Protein AF-A0A7V8XP94-F1 (afdb_monomer)

Foldseek 3Di:
DDFQKKKAWCDDFRHGDIWTQHPVRDTDDPRGAAWTWIWIDDPQWDIDIDIDHPHDDDDDDDDTHGPDADDFLQAKWWKKWAADPVCVVQDDPQQRIDIWIWGWHDDRFKIKTFTDPFAFDADPVGAAGIWIWTDDDFKIKTFWDDQDLDPPPDGDDTNHWTQDPVLQFIKGWGAMDIWGDDSQKTKDWGQTKIFTFSYRSVVPTDTPTMDGGTMIIMIGGPPDDDD

Radius of gyration: 21.82 Å; Cα contacts (8 Å, |Δi|>4): 554; chains: 1; bounding box: 47×34×61 Å

pLDDT: mean 91.97, std 10.51, range [38.44, 98.69]

Solvent-accessible surface area (backbone atoms only — not comparable to full-atom values): 12330 Å² total; per-residue (Å²): 121,52,53,66,26,41,39,32,26,76,35,52,47,42,48,78,43,69,36,56,18,38,86,77,34,49,69,74,84,81,76,60,38,45,66,25,32,37,37,39,40,39,93,60,37,46,70,41,75,47,79,46,75,34,89,64,96,76,89,83,88,84,86,71,50,61,70,60,83,76,81,83,66,60,44,54,23,40,34,40,38,34,55,35,80,88,32,58,88,47,43,64,75,85,71,39,53,50,69,34,39,28,45,31,44,59,61,90,48,38,34,39,37,40,56,40,87,68,52,54,50,63,48,98,87,66,38,7,42,37,46,44,32,38,50,52,91,64,34,40,36,33,59,32,46,56,69,44,84,51,98,80,78,60,77,42,70,24,24,36,26,35,44,43,90,86,66,73,25,27,44,36,45,27,33,42,32,46,28,36,67,48,94,61,40,32,40,38,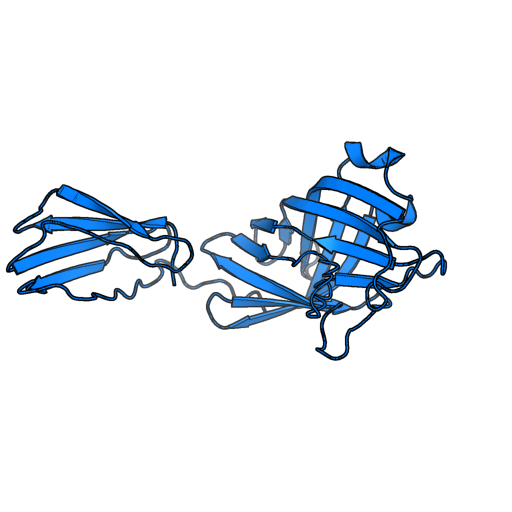37,30,47,28,37,48,34,33,22,66,45,65,72,90,75,65,56,66,73,72,34,59,39,73,48,65,18,44,35,34,38,33,38,64,91,64,79,89,126

Mean predicted aligned error: 6.55 Å

Structure (mmCIF, N/CA/C/O backbone):
data_AF-A0A7V8XP94-F1
#
_entry.id   AF-A0A7V8XP94-F1
#
loop_
_atom_site.group_PDB
_atom_site.id
_atom_site.type_symbol
_atom_site.label_atom_id
_atom_site.label_alt_id
_atom_site.label_comp_id
_atom_site.label_asym_id
_atom_site.label_entity_id
_atom_site.label_seq_id
_atom_site.pdbx_PDB_ins_code
_atom_site.Cartn_x
_atom_site.Cartn_y
_atom_site.Cartn_z
_atom_site.occupancy
_atom_site.B_iso_or_equiv
_atom_site.auth_seq_id
_atom_site.auth_comp_id
_atom_site.auth_asym_id
_atom_site.auth_atom_id
_atom_site.pdbx_PDB_model_num
ATOM 1 N N . MET A 1 1 ? -7.154 -5.684 13.266 1.00 77.06 1 MET A N 1
ATOM 2 C CA . MET A 1 1 ? -6.428 -4.555 13.888 1.00 77.06 1 MET A CA 1
ATOM 3 C C . MET A 1 1 ? -6.753 -3.279 13.124 1.00 77.06 1 MET A C 1
ATOM 5 O O . MET A 1 1 ? -6.750 -3.315 11.897 1.00 77.06 1 MET A O 1
ATOM 9 N N . LEU A 1 2 ? -7.125 -2.209 13.828 1.00 83.19 2 LEU A N 1
ATOM 10 C CA . LEU A 1 2 ? -7.543 -0.929 13.245 1.00 83.19 2 LEU A CA 1
ATOM 11 C C . LEU A 1 2 ? -6.746 0.195 13.897 1.00 83.19 2 LEU A C 1
ATOM 13 O O . LEU A 1 2 ? -6.841 0.373 15.109 1.00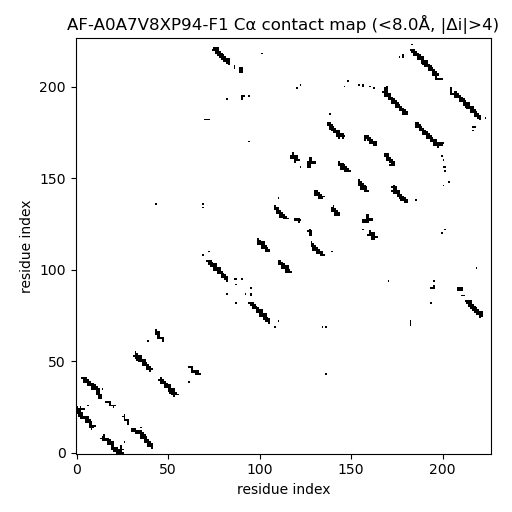 83.19 2 LEU A O 1
ATOM 17 N N . ALA A 1 3 ? -5.967 0.923 13.105 1.00 88.19 3 ALA A N 1
ATOM 18 C CA . ALA A 1 3 ? -5.205 2.071 13.572 1.00 88.19 3 ALA A CA 1
ATOM 19 C C . ALA A 1 3 ? -6.078 3.328 13.646 1.00 88.19 3 ALA A C 1
ATOM 21 O O . ALA A 1 3 ? -7.072 3.454 12.926 1.00 88.19 3 ALA A O 1
ATOM 22 N N . ASP A 1 4 ? -5.678 4.265 14.504 1.00 90.25 4 ASP A N 1
ATOM 23 C CA . ASP A 1 4 ? -6.284 5.589 14.626 1.00 90.25 4 ASP A CA 1
ATOM 24 C C . ASP A 1 4 ? -7.807 5.574 14.912 1.00 90.25 4 ASP A C 1
ATOM 26 O O . ASP A 1 4 ? -8.548 6.490 14.558 1.00 90.25 4 ASP A O 1
ATOM 30 N N . ALA A 1 5 ? -8.298 4.518 15.561 1.00 95.12 5 ALA A N 1
ATOM 31 C CA . ALA A 1 5 ? -9.628 4.484 16.155 1.00 95.12 5 ALA A CA 1
ATOM 32 C C . ALA A 1 5 ? -9.599 5.241 17.486 1.00 95.12 5 ALA A C 1
ATOM 34 O O . ALA A 1 5 ? -8.672 5.071 18.281 1.00 95.12 5 ALA A O 1
ATOM 35 N N . LEU A 1 6 ? -10.605 6.078 17.729 1.00 97.88 6 LEU A N 1
ATOM 36 C CA . LEU A 1 6 ? -10.777 6.792 18.987 1.00 97.88 6 LEU A CA 1
ATOM 37 C C . LEU A 1 6 ? -11.472 5.870 19.988 1.00 97.88 6 LEU A C 1
ATOM 39 O O . LEU A 1 6 ? -12.582 5.409 19.737 1.00 97.88 6 LEU A O 1
ATOM 43 N N . VAL A 1 7 ? -10.823 5.630 21.121 1.00 98.19 7 VAL A N 1
ATOM 44 C CA . VAL A 1 7 ? -11.366 4.894 22.263 1.00 98.19 7 VAL A CA 1
ATOM 45 C C . VAL A 1 7 ? -11.602 5.895 23.383 1.00 98.19 7 VAL A C 1
ATOM 47 O O . VAL A 1 7 ? -10.654 6.521 23.847 1.00 98.19 7 VAL A O 1
ATOM 50 N N . GLU A 1 8 ? -12.848 6.056 23.808 1.00 98.31 8 GLU A N 1
ATOM 51 C CA . GLU A 1 8 ? -13.277 7.072 24.769 1.00 98.31 8 GLU A CA 1
ATOM 52 C C . GLU A 1 8 ? -14.080 6.439 25.905 1.00 98.31 8 GLU A C 1
ATOM 54 O O . GLU A 1 8 ? -14.956 5.607 25.671 1.00 98.31 8 GLU A O 1
ATOM 59 N N . VAL A 1 9 ? -13.825 6.867 27.137 1.00 98.19 9 VAL A N 1
ATOM 60 C CA . VAL A 1 9 ? -14.657 6.529 28.291 1.00 98.19 9 VAL A CA 1
ATOM 61 C C . VAL A 1 9 ? -15.803 7.530 28.387 1.00 98.19 9 VAL A C 1
ATOM 63 O O . VAL A 1 9 ? -15.597 8.696 28.724 1.00 98.19 9 VAL A O 1
ATOM 66 N N . THR A 1 10 ? -17.026 7.092 28.104 1.00 98.31 10 THR A N 1
ATOM 67 C CA . THR A 1 10 ? -18.204 7.971 28.051 1.00 98.31 10 THR A CA 1
ATOM 68 C C . THR A 1 10 ? -18.966 8.051 29.371 1.00 98.31 10 THR A C 1
ATOM 70 O O . THR A 1 10 ? -19.730 8.993 29.567 1.00 98.31 10 THR A O 1
ATOM 73 N N . ALA A 1 11 ? -18.779 7.089 30.280 1.00 97.62 11 ALA A N 1
ATOM 74 C CA . ALA A 1 11 ? -19.395 7.089 31.610 1.00 97.62 11 ALA A CA 1
ATOM 75 C C . ALA A 1 11 ? -18.579 6.267 32.626 1.00 97.62 11 ALA A C 1
ATOM 77 O O . ALA A 1 11 ? -17.837 5.363 32.240 1.00 97.62 11 ALA A O 1
ATOM 78 N N . GLY A 1 12 ? -18.763 6.537 33.922 1.00 95.94 12 GLY A N 1
ATOM 79 C CA . GLY A 1 12 ? -18.072 5.849 35.023 1.00 95.94 12 GLY A CA 1
ATOM 80 C C . GLY A 1 12 ? -16.773 6.536 35.459 1.00 95.94 12 GLY A C 1
ATOM 81 O O . GLY A 1 12 ? -16.541 7.707 35.146 1.00 95.94 12 GLY A O 1
ATOM 82 N N . SER A 1 13 ? -15.924 5.820 36.202 1.00 94.81 13 SER A N 1
ATOM 83 C CA . SER A 1 13 ? -14.618 6.351 36.610 1.00 94.81 13 SER A CA 1
ATOM 84 C C . SER A 1 13 ? -13.703 6.497 35.396 1.00 94.81 13 SER A C 1
ATOM 86 O O . SER A 1 13 ? -13.539 5.555 34.622 1.00 94.81 13 SER A O 1
ATOM 88 N N . GLY A 1 14 ? -13.108 7.677 35.2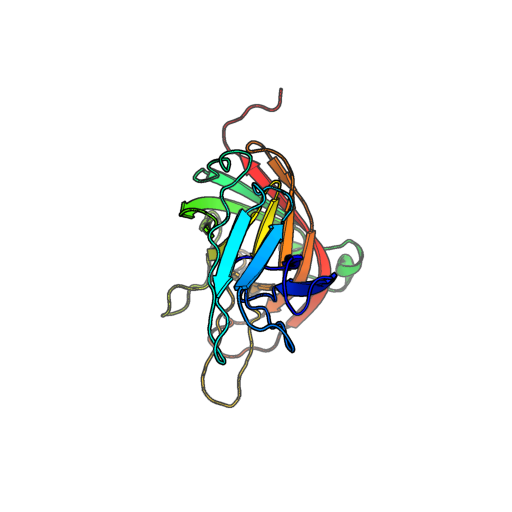30 1.00 94.81 14 GLY A N 1
ATOM 89 C CA . GLY A 1 14 ? -12.314 8.007 34.048 1.00 94.81 14 GLY A CA 1
ATOM 90 C C . GLY A 1 14 ? -13.126 8.554 32.869 1.00 94.81 14 GLY A C 1
ATOM 91 O O . GLY A 1 14 ? -12.585 8.644 31.772 1.00 94.81 14 GLY A O 1
ATOM 92 N N . ALA A 1 15 ? -14.397 8.936 33.061 1.00 97.50 15 ALA A N 1
ATOM 93 C CA . ALA A 1 15 ? -15.185 9.604 32.022 1.00 97.50 15 ALA A CA 1
ATOM 94 C C . ALA A 1 15 ? -14.458 10.833 31.439 1.00 97.50 15 ALA A C 1
ATOM 96 O O . ALA A 1 15 ? -13.909 11.655 32.174 1.00 97.50 15 ALA A O 1
ATOM 97 N N . GLY A 1 16 ? -14.456 10.943 30.110 1.00 96.25 16 GLY A N 1
ATOM 98 C CA . GLY A 1 16 ? -13.724 11.965 29.356 1.00 96.25 16 GLY A CA 1
ATOM 99 C C . GLY A 1 16 ? -12.283 11.585 28.999 1.00 96.25 16 GLY A C 1
ATOM 100 O O . GLY A 1 16 ? -11.652 12.286 28.207 1.00 96.25 16 GLY A O 1
ATOM 101 N N . LEU A 1 17 ? -11.750 10.476 29.525 1.00 97.88 17 LEU A N 1
ATOM 102 C CA . LEU A 1 17 ? -10.474 9.938 29.061 1.00 97.88 17 LEU A CA 1
ATOM 103 C C . LEU A 1 17 ? -10.621 9.330 27.669 1.00 97.88 17 LEU A C 1
ATOM 105 O O . LEU A 1 17 ? -11.613 8.669 27.359 1.00 97.88 17 LEU A O 1
ATOM 109 N N . PHE A 1 18 ? -9.587 9.500 26.8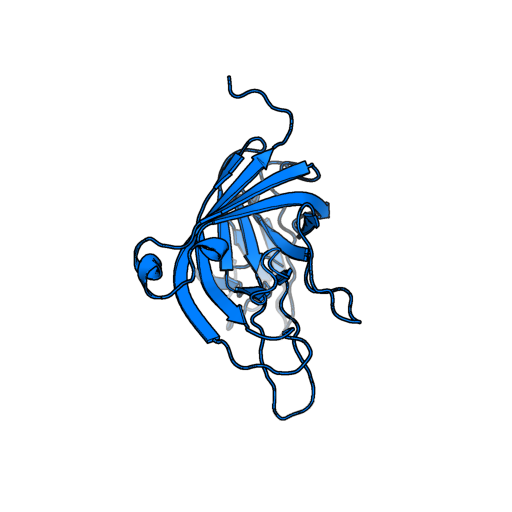50 1.00 98.00 18 PHE A N 1
ATOM 110 C CA . PHE A 1 18 ? -9.542 8.922 25.519 1.00 98.00 18 PHE A CA 1
ATOM 111 C C . PHE A 1 18 ? -8.121 8.541 25.102 1.00 98.00 18 PHE A C 1
ATOM 113 O O . PHE A 1 18 ? -7.128 9.042 25.630 1.00 98.00 18 PHE A O 1
ATOM 120 N N . ALA A 1 19 ? -8.039 7.649 24.123 1.00 97.62 19 ALA A N 1
ATOM 121 C CA . ALA A 1 19 ? -6.812 7.244 23.460 1.00 97.62 19 ALA A CA 1
ATOM 122 C C . ALA A 1 19 ? -7.096 6.952 21.983 1.00 97.62 19 ALA A C 1
ATOM 124 O O . ALA A 1 19 ? -8.229 6.666 21.599 1.00 97.62 19 ALA A O 1
ATOM 125 N N . ARG A 1 20 ? -6.053 6.997 21.152 1.00 97.31 20 ARG A N 1
ATOM 126 C CA . ARG A 1 20 ? -6.107 6.508 19.770 1.00 97.31 20 ARG A CA 1
ATOM 127 C C . ARG A 1 20 ? -5.389 5.174 19.666 1.00 97.31 20 ARG A C 1
ATOM 129 O O . ARG A 1 20 ? -4.368 4.971 20.327 1.00 97.31 20 ARG A O 1
ATOM 136 N N . THR A 1 21 ? -5.911 4.270 18.846 1.00 95.81 21 THR A N 1
ATOM 137 C CA . THR A 1 21 ? -5.225 3.009 18.572 1.00 95.81 21 THR A CA 1
ATOM 138 C C . THR A 1 21 ? -3.972 3.245 17.720 1.00 95.81 21 THR A C 1
ATOM 140 O O . THR A 1 21 ? -3.971 4.056 16.795 1.00 95.81 21 THR A O 1
ATOM 143 N N . GLY A 1 22 ? -2.884 2.534 18.024 1.00 85.06 22 GLY A N 1
ATOM 144 C CA . GLY A 1 22 ? -1.666 2.536 17.206 1.00 85.06 22 GLY A CA 1
ATOM 145 C C . GLY A 1 22 ? -1.789 1.664 15.950 1.00 85.06 22 GLY A C 1
ATOM 146 O O . GLY A 1 22 ? -2.834 1.071 15.698 1.00 85.06 22 GLY A O 1
ATOM 147 N N . LEU A 1 23 ? -0.696 1.515 15.192 1.00 76.75 23 LEU A N 1
ATOM 148 C CA . LEU A 1 23 ? -0.652 0.696 13.964 1.00 76.75 23 LEU A CA 1
ATOM 149 C C . LEU A 1 23 ? -1.058 -0.773 14.190 1.00 76.75 23 LEU A C 1
ATOM 151 O O . LEU A 1 23 ? -1.657 -1.401 13.323 1.00 76.75 23 LEU A O 1
ATOM 155 N N . GLU A 1 24 ? -0.797 -1.306 15.384 1.00 83.19 24 GLU A N 1
ATOM 156 C CA . GLU A 1 24 ? -1.206 -2.657 15.795 1.00 83.19 24 GLU A CA 1
ATOM 157 C C . GLU A 1 24 ? -2.643 -2.717 16.349 1.00 83.19 24 GLU A C 1
ATOM 159 O O . GLU A 1 24 ? -3.063 -3.722 16.911 1.00 83.19 24 GLU A O 1
ATOM 164 N N . GLY A 1 25 ? -3.418 -1.634 16.269 1.00 88.62 25 GLY A N 1
ATOM 165 C CA . GLY A 1 25 ? -4.767 -1.560 16.835 1.00 88.62 25 GLY A CA 1
ATOM 166 C C . GLY A 1 25 ? -4.830 -1.518 18.364 1.00 88.62 25 GLY A C 1
ATOM 167 O O . GLY A 1 25 ? -5.914 -1.608 18.929 1.00 88.62 25 GLY A O 1
ATOM 168 N N . ARG A 1 26 ? -3.688 -1.371 19.044 1.00 94.62 26 ARG A N 1
ATOM 169 C CA . ARG A 1 26 ? -3.605 -1.323 20.510 1.00 94.62 26 ARG A CA 1
ATOM 170 C C . ARG A 1 26 ? -3.833 0.087 21.039 1.00 94.62 26 ARG A C 1
ATOM 172 O O . ARG A 1 26 ? -3.352 1.049 20.446 1.00 94.62 26 ARG A O 1
ATOM 179 N N . TYR A 1 27 ? -4.476 0.192 22.196 1.00 96.19 27 TYR A N 1
ATOM 180 C CA . TYR A 1 27 ? -4.663 1.433 22.946 1.00 96.19 27 TYR A CA 1
ATOM 181 C C . TYR A 1 27 ? -4.375 1.188 24.434 1.00 96.19 27 TYR A C 1
ATOM 183 O O . TYR A 1 27 ? -4.284 0.042 24.877 1.00 96.19 27 TYR A O 1
ATOM 191 N N . ARG A 1 28 ? -4.199 2.262 25.210 1.00 96.62 28 ARG A N 1
ATOM 192 C CA . ARG A 1 28 ? -4.088 2.196 26.673 1.00 96.62 28 ARG A CA 1
ATOM 193 C C . ARG A 1 28 ? -4.836 3.366 27.292 1.00 96.62 28 ARG A C 1
ATOM 195 O O . ARG A 1 28 ? -4.639 4.502 26.875 1.00 96.62 28 ARG A O 1
ATOM 202 N N . LEU A 1 29 ? -5.664 3.071 28.286 1.00 95.88 29 LEU A N 1
ATOM 203 C CA . LEU A 1 29 ? -6.345 4.048 29.127 1.00 95.88 29 LEU A CA 1
ATOM 204 C C . LEU A 1 29 ? -5.957 3.757 30.576 1.00 95.88 29 LEU A C 1
ATOM 206 O O . LEU A 1 29 ? -6.032 2.611 31.015 1.00 95.88 29 LEU A O 1
ATOM 210 N N . TYR A 1 30 ? -5.514 4.782 31.297 1.00 95.62 30 TYR A N 1
ATOM 211 C CA . TYR A 1 30 ? -5.105 4.687 32.700 1.00 95.62 30 TYR A CA 1
ATOM 212 C C . TYR A 1 30 ? -6.097 5.444 33.579 1.00 95.62 30 TYR A C 1
ATOM 214 O O . TYR A 1 30 ? -6.667 6.434 33.134 1.00 95.62 30 TYR A O 1
ATOM 222 N N . GLY A 1 31 ? -6.284 5.010 34.827 1.00 94.31 31 GLY A N 1
ATOM 223 C CA . GLY A 1 31 ? -7.212 5.671 35.756 1.00 94.31 31 GLY A CA 1
ATOM 224 C C . GLY A 1 31 ? -8.692 5.354 35.512 1.00 94.31 31 GLY A C 1
ATOM 225 O O . GLY A 1 31 ? -9.556 6.092 35.976 1.00 94.31 31 GLY A O 1
ATOM 226 N N . VAL A 1 32 ? -8.987 4.266 34.796 1.00 96.19 32 VAL A N 1
ATOM 227 C CA . VAL A 1 32 ? -10.345 3.739 34.595 1.00 96.19 32 VAL A CA 1
ATOM 228 C C . VAL A 1 32 ? -10.593 2.629 35.616 1.00 96.19 32 VAL A C 1
ATOM 230 O O . VAL A 1 32 ? -9.728 1.777 35.806 1.00 96.19 32 VAL A O 1
ATOM 233 N N . ALA A 1 33 ? -11.745 2.646 36.287 1.00 96.25 33 ALA A N 1
ATOM 234 C CA . ALA A 1 33 ? -12.091 1.683 37.336 1.00 96.25 33 ALA A CA 1
ATOM 235 C C . ALA A 1 33 ? -13.614 1.516 37.483 1.00 96.25 33 ALA A C 1
ATOM 237 O O . ALA A 1 33 ? -14.382 2.419 37.148 1.00 96.25 33 ALA A O 1
ATOM 238 N N . GLY A 1 34 ? -14.043 0.388 38.050 1.00 96.75 34 GLY A N 1
ATOM 239 C CA . GLY A 1 34 ? -15.453 0.082 38.293 1.00 96.75 34 GLY A CA 1
ATOM 240 C C . GLY A 1 34 ? -16.254 -0.104 37.005 1.00 96.75 34 GLY A C 1
ATOM 241 O O . GLY A 1 34 ? -15.694 -0.416 35.953 1.00 96.75 34 GLY A O 1
ATOM 242 N N . ASP A 1 35 ? -17.569 0.078 37.095 1.00 97.69 35 ASP A N 1
ATOM 243 C CA . ASP A 1 35 ? -18.459 -0.011 35.939 1.00 97.69 35 ASP A CA 1
ATOM 244 C C . ASP A 1 35 ? -18.318 1.238 35.066 1.00 97.69 35 ASP A C 1
ATOM 246 O O . ASP A 1 35 ? -18.600 2.364 35.484 1.00 97.69 35 ASP A O 1
ATOM 250 N N . THR A 1 36 ? -17.871 1.034 33.832 1.00 97.50 36 THR A N 1
ATOM 251 C CA . THR A 1 36 ? -17.604 2.100 32.872 1.00 97.50 36 THR A CA 1
ATOM 252 C C . THR A 1 36 ? -18.231 1.790 31.517 1.00 97.50 36 THR A C 1
ATOM 254 O O . THR A 1 36 ? -18.431 0.629 31.159 1.00 97.50 36 THR A O 1
ATOM 257 N N . GLN A 1 37 ? -18.548 2.829 30.745 1.00 98.06 37 GLN A N 1
ATOM 258 C CA . GLN A 1 37 ? -18.892 2.680 29.334 1.00 98.06 37 GLN A CA 1
ATOM 259 C C . GLN A 1 37 ? -17.752 3.199 28.479 1.00 98.06 37 GLN A C 1
ATOM 261 O O . GLN A 1 37 ? -17.312 4.338 28.641 1.00 98.06 37 GLN A O 1
ATOM 266 N N . VAL A 1 38 ? -17.323 2.367 27.539 1.00 98.12 38 VAL A N 1
ATOM 267 C CA . VAL A 1 38 ? -16.307 2.711 26.555 1.00 98.12 38 VAL A CA 1
ATOM 268 C C . VAL A 1 38 ? -16.960 2.756 25.184 1.00 98.12 38 VAL A C 1
ATOM 270 O O . VAL A 1 38 ? -17.639 1.812 24.773 1.00 98.12 38 VAL A O 1
ATOM 273 N N . ARG A 1 39 ? -16.748 3.856 24.470 1.00 98.31 39 ARG A N 1
ATOM 274 C CA . ARG A 1 39 ? -17.158 4.051 23.085 1.00 98.31 39 ARG A CA 1
ATOM 275 C C . ARG A 1 39 ? -15.931 4.033 22.188 1.00 98.31 39 ARG A C 1
ATOM 277 O O . ARG A 1 39 ? -14.980 4.772 22.419 1.00 98.31 39 ARG A O 1
ATOM 284 N N . VAL A 1 40 ? -15.988 3.232 21.133 1.00 98.19 40 VAL A N 1
ATOM 285 C CA . VAL A 1 40 ? -14.978 3.205 20.078 1.00 98.19 40 VAL A CA 1
ATOM 286 C C . VAL A 1 40 ? -15.579 3.742 18.789 1.00 98.19 40 VAL A C 1
ATOM 288 O O . VAL A 1 40 ? -16.638 3.283 18.350 1.00 98.19 40 VAL A O 1
ATOM 291 N N . THR A 1 41 ? -14.904 4.711 18.179 1.00 97.38 41 THR A N 1
ATOM 292 C CA . THR A 1 41 ? -15.282 5.290 16.889 1.00 97.38 41 THR A CA 1
ATOM 293 C C . THR A 1 41 ? -14.112 5.279 15.917 1.00 97.38 41 THR A C 1
ATOM 295 O O . THR A 1 41 ? -12.962 5.543 16.264 1.00 97.38 41 THR A O 1
ATOM 298 N N . LYS A 1 42 ? -14.418 4.980 14.657 1.00 93.19 42 LYS A N 1
ATOM 299 C CA . LYS A 1 42 ? -13.517 5.152 13.522 1.00 93.19 42 LYS A CA 1
ATOM 300 C C . LYS A 1 42 ? -14.376 5.474 12.310 1.00 93.19 42 LYS A C 1
ATOM 302 O O . LYS A 1 42 ? -15.436 4.876 12.135 1.00 93.19 42 LYS A O 1
ATOM 307 N N . GLU A 1 43 ? -13.938 6.430 11.505 1.00 89.06 43 GLU A N 1
ATOM 308 C CA . GLU A 1 43 ? -14.589 6.725 10.232 1.00 89.06 43 GLU A CA 1
ATOM 309 C 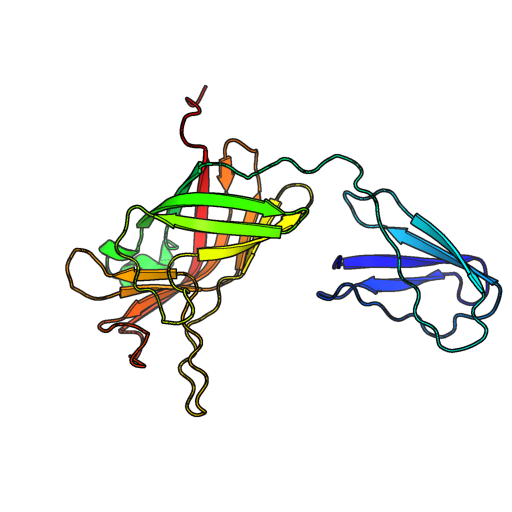C . GLU A 1 43 ? -14.702 5.447 9.383 1.00 89.06 43 GLU A C 1
ATOM 311 O O . GLU A 1 43 ? -13.788 4.622 9.374 1.00 89.06 43 GLU A O 1
ATOM 316 N N . GLY A 1 44 ? -15.864 5.235 8.764 1.00 87.19 44 GLY A N 1
ATOM 317 C CA . GLY A 1 44 ? -16.158 4.021 7.991 1.00 87.19 44 GLY A CA 1
ATOM 318 C C . GLY A 1 44 ? -16.677 2.845 8.808 1.00 87.19 44 GLY A C 1
ATOM 319 O O . GLY A 1 44 ? -17.119 1.850 8.229 1.00 87.19 44 GLY A O 1
ATOM 320 N N . PHE A 1 45 ? -16.703 2.967 10.135 1.00 91.94 45 PHE A N 1
ATOM 321 C CA . PHE A 1 45 ? -17.214 1.949 11.046 1.00 91.94 45 PHE A CA 1
ATOM 322 C C . PHE A 1 45 ? -18.396 2.462 11.867 1.00 91.94 45 PHE A C 1
ATOM 324 O O . PHE A 1 45 ? -18.487 3.638 12.219 1.00 91.94 45 PHE A O 1
ATOM 331 N N . GLN A 1 46 ? -19.316 1.557 12.190 1.00 94.69 46 GLN A N 1
ATOM 332 C CA . GLN A 1 46 ? -20.378 1.829 13.145 1.00 94.69 46 GLN A CA 1
ATOM 333 C C . GLN A 1 46 ? -19.758 2.006 14.538 1.00 94.69 46 GLN A C 1
ATOM 335 O O . GLN A 1 46 ? -18.986 1.138 14.960 1.00 94.69 46 GLN A O 1
ATOM 340 N N . PRO A 1 47 ? -20.080 3.088 15.271 1.00 96.62 47 PRO A N 1
ATOM 341 C CA . PRO A 1 47 ? -19.649 3.247 16.652 1.00 96.62 47 PRO A CA 1
ATOM 342 C C . PRO A 1 47 ? -20.037 2.039 17.504 1.00 96.62 47 PRO A C 1
ATOM 344 O O . PRO A 1 47 ? -21.177 1.576 17.453 1.00 96.62 47 PRO A O 1
ATOM 347 N N . ARG A 1 48 ? -19.109 1.562 18.333 1.00 97.75 48 ARG A N 1
ATOM 348 C CA . ARG A 1 48 ? -19.376 0.494 19.301 1.00 97.75 48 ARG A CA 1
ATOM 349 C C . ARG A 1 48 ? -19.313 1.064 20.705 1.00 97.75 48 ARG A C 1
ATOM 351 O O . ARG A 1 48 ? -18.325 1.690 21.063 1.00 97.75 48 ARG A O 1
ATOM 358 N N . VAL A 1 49 ? -20.356 0.830 21.495 1.00 97.81 49 VAL A N 1
ATOM 359 C CA . VAL A 1 49 ? -20.371 1.128 22.931 1.00 97.81 49 VAL A CA 1
ATOM 360 C C . VAL A 1 49 ? -20.409 -0.192 23.685 1.00 97.81 49 VAL A C 1
ATOM 362 O O . VAL A 1 49 ? -21.182 -1.082 23.328 1.00 97.81 49 VAL A O 1
ATOM 365 N N . GLN A 1 50 ? -19.574 -0.322 24.710 1.00 97.38 50 GLN A N 1
ATOM 366 C CA . GLN A 1 50 ? -19.527 -1.500 25.562 1.00 97.38 50 GLN A CA 1
ATOM 367 C C . GLN A 1 50 ? -19.417 -1.090 27.027 1.00 97.38 50 GLN A C 1
ATOM 369 O O . GLN A 1 50 ? -18.592 -0.249 27.385 1.00 97.38 50 GLN A O 1
ATOM 374 N N . SER A 1 51 ? -20.246 -1.705 27.866 1.00 97.06 51 SER A N 1
ATOM 375 C CA . SER A 1 51 ? -20.100 -1.627 29.317 1.00 97.06 51 SER A CA 1
ATOM 376 C C . SER A 1 51 ? -19.023 -2.610 29.766 1.00 97.06 51 SER A C 1
ATOM 378 O O . SER A 1 51 ? -19.051 -3.777 29.374 1.00 97.06 51 SER A O 1
ATOM 380 N N . VAL A 1 52 ? -18.081 -2.135 30.571 1.00 95.94 52 VAL A N 1
ATOM 381 C CA . VAL A 1 52 ? -16.939 -2.904 31.069 1.00 95.94 52 VAL A CA 1
ATOM 382 C C . VAL A 1 52 ? -16.833 -2.670 32.571 1.00 95.94 52 VAL A C 1
ATOM 384 O O . VAL A 1 52 ? -16.872 -1.527 33.016 1.00 95.94 52 VAL A O 1
ATOM 387 N N . THR A 1 53 ? -16.670 -3.733 33.351 1.00 97.00 53 THR A N 1
ATOM 388 C CA . THR A 1 53 ? -16.332 -3.625 34.775 1.00 97.00 53 THR A CA 1
ATOM 389 C C . THR A 1 53 ? -14.822 -3.769 34.916 1.00 97.00 53 THR A C 1
ATOM 391 O O . THR A 1 53 ? -14.264 -4.809 34.575 1.00 97.00 53 THR A O 1
ATOM 394 N N . VAL A 1 54 ? -14.143 -2.718 35.375 1.00 96.31 54 VAL A N 1
ATOM 395 C CA . VAL A 1 54 ? -12.684 -2.682 35.550 1.00 96.31 54 VAL A CA 1
ATOM 396 C C . VAL A 1 54 ? -12.349 -2.849 37.029 1.00 96.31 54 VAL A C 1
ATOM 398 O O . VAL A 1 54 ? -12.402 -1.891 37.799 1.00 96.31 54 VAL A O 1
ATOM 401 N N . SER A 1 55 ? -12.019 -4.073 37.437 1.00 95.19 55 SER A N 1
ATOM 402 C CA . SER A 1 55 ? -11.588 -4.382 38.810 1.00 95.19 55 SER A CA 1
ATOM 403 C C . SER A 1 55 ? -10.068 -4.446 38.975 1.00 95.19 55 SER A C 1
ATOM 405 O O . SER A 1 55 ? -9.578 -4.323 40.092 1.00 95.19 55 SER A O 1
ATOM 407 N N . ASP A 1 56 ? -9.337 -4.651 37.878 1.00 94.81 56 ASP A N 1
ATOM 408 C CA . ASP A 1 56 ? -7.874 -4.683 37.808 1.00 94.81 56 ASP A CA 1
ATOM 409 C C . ASP A 1 56 ? -7.425 -4.389 36.359 1.00 94.81 56 ASP A C 1
ATOM 411 O O . ASP A 1 56 ? -8.246 -4.121 35.474 1.00 94.81 56 ASP A O 1
ATOM 415 N N . HIS A 1 57 ? -6.122 -4.442 36.101 1.00 93.06 57 HIS A N 1
ATOM 416 C CA . HIS A 1 57 ? -5.527 -4.348 34.777 1.00 93.06 57 HIS A CA 1
ATOM 417 C C . HIS A 1 57 ? -6.095 -5.440 33.861 1.00 93.06 57 HIS A C 1
ATOM 419 O O . HIS A 1 57 ? -5.875 -6.629 34.082 1.00 93.06 57 HIS A O 1
ATOM 425 N N . GLN A 1 58 ? -6.781 -5.038 32.792 1.00 94.06 58 GLN A N 1
ATOM 426 C CA . GLN A 1 58 ? -7.381 -5.976 31.846 1.00 94.06 58 GLN A CA 1
ATOM 427 C C . GLN A 1 58 ? -7.265 -5.500 30.401 1.00 94.06 58 GLN A C 1
ATOM 429 O O . GLN A 1 58 ? -7.142 -4.306 30.121 1.00 94.06 58 GLN A O 1
ATOM 434 N N . ALA A 1 59 ? -7.307 -6.461 29.481 1.00 94.69 59 ALA A N 1
ATOM 435 C CA . ALA A 1 59 ? -7.439 -6.201 28.058 1.00 94.69 59 ALA A CA 1
ATOM 436 C C . ALA A 1 59 ? -8.923 -6.201 27.685 1.00 94.69 59 ALA A C 1
ATOM 438 O O . ALA A 1 59 ? -9.669 -7.080 28.113 1.00 94.69 59 ALA A O 1
ATOM 439 N N . GLN A 1 60 ? -9.331 -5.223 26.881 1.00 95.00 60 GLN A N 1
ATOM 440 C CA . GLN A 1 60 ? -10.661 -5.190 26.295 1.00 95.00 60 GLN A CA 1
ATOM 441 C C . GLN A 1 60 ? -10.536 -5.049 24.782 1.00 95.00 60 GLN A C 1
ATOM 443 O O . GLN A 1 60 ? -10.001 -4.060 24.281 1.00 95.00 60 GLN A O 1
ATOM 448 N N . ASP A 1 61 ? -11.064 -6.039 24.074 1.00 94.38 61 ASP A N 1
ATOM 449 C CA . ASP A 1 61 ? -11.136 -6.036 22.620 1.00 94.38 61 ASP A CA 1
ATOM 450 C C . ASP A 1 61 ? -12.484 -5.487 22.149 1.00 94.38 61 ASP A C 1
ATOM 452 O O . ASP A 1 61 ? -13.506 -5.627 22.830 1.00 94.38 61 ASP A O 1
ATOM 456 N N . PHE A 1 62 ? -12.467 -4.855 20.975 1.00 94.00 62 PHE A N 1
ATOM 457 C CA . PHE A 1 62 ? -13.641 -4.287 20.323 1.00 94.00 62 PHE A CA 1
ATOM 458 C C . PHE A 1 62 ? -13.644 -4.664 18.848 1.00 94.00 62 PHE A C 1
ATOM 460 O O . PHE A 1 62 ? -12.716 -4.324 18.111 1.00 94.00 62 PHE A O 1
ATOM 467 N N . ASP A 1 63 ? -14.741 -5.273 18.410 1.00 92.50 63 ASP A N 1
ATOM 468 C CA . ASP A 1 63 ? -15.000 -5.519 16.998 1.00 92.50 63 ASP A CA 1
ATOM 469 C C . ASP A 1 63 ? -15.916 -4.433 16.440 1.00 92.50 63 ASP A C 1
ATOM 471 O O . ASP A 1 63 ? -17.059 -4.249 16.871 1.00 92.50 63 ASP A O 1
ATOM 475 N N . LEU A 1 64 ? -15.394 -3.693 15.466 1.00 91.62 64 LEU A N 1
ATOM 476 C CA . LEU A 1 64 ? -16.135 -2.667 14.751 1.00 91.62 64 LEU A CA 1
ATOM 477 C C . LEU A 1 64 ? -16.698 -3.236 13.448 1.00 91.62 64 LEU A C 1
ATOM 479 O O . LEU A 1 64 ? -15.970 -3.804 12.632 1.00 91.62 64 LEU A O 1
ATOM 483 N N . SER A 1 65 ? -17.994 -3.028 13.229 1.00 90.81 65 SER A N 1
ATOM 484 C CA . SER A 1 65 ? -18.651 -3.337 11.956 1.00 90.81 65 SER A CA 1
ATOM 485 C C . SER A 1 65 ? -18.505 -2.167 10.994 1.00 90.81 65 SER A C 1
ATOM 487 O O . SER A 1 65 ? -18.578 -1.013 11.410 1.00 90.81 65 SER A O 1
ATOM 489 N N . LEU A 1 66 ? -18.317 -2.440 9.707 1.00 88.56 66 LEU A N 1
ATOM 490 C CA . LEU A 1 66 ? -18.290 -1.379 8.704 1.00 88.56 66 LEU A CA 1
ATOM 491 C C . LEU A 1 66 ? -19.673 -0.745 8.527 1.00 88.56 66 LEU A C 1
ATOM 493 O O . LEU A 1 66 ? -20.700 -1.412 8.652 1.00 88.56 66 LEU A O 1
ATOM 497 N N . VAL A 1 67 ? -19.696 0.539 8.175 1.00 90.44 67 VAL A N 1
ATOM 498 C CA . VAL A 1 67 ? -20.934 1.228 7.773 1.00 90.44 67 VAL A CA 1
ATOM 499 C C . VAL A 1 67 ? -21.426 0.717 6.415 1.00 90.44 67 VAL A C 1
ATOM 501 O O . VAL A 1 67 ? -22.630 0.650 6.183 1.00 90.44 67 VAL A O 1
ATOM 504 N N . ARG A 1 68 ? -20.504 0.336 5.522 1.00 85.50 68 ARG A N 1
ATOM 505 C CA . ARG A 1 68 ? -20.785 -0.215 4.188 1.00 85.50 68 ARG A CA 1
ATOM 506 C C . ARG A 1 68 ? -19.857 -1.402 3.905 1.00 85.50 68 ARG A C 1
ATOM 508 O O . ARG A 1 68 ? -18.717 -1.371 4.366 1.00 85.50 68 ARG A O 1
ATOM 515 N N . PRO A 1 69 ? -20.300 -2.438 3.170 1.00 84.44 69 PRO A N 1
ATOM 516 C CA . PRO A 1 69 ? -19.406 -3.502 2.718 1.00 84.44 69 PRO A CA 1
ATOM 517 C C . PRO A 1 69 ? -18.207 -2.931 1.953 1.00 84.44 69 PRO A C 1
ATOM 519 O O . PRO A 1 69 ? -18.351 -1.935 1.244 1.00 84.44 69 PRO A O 1
ATOM 522 N N . ARG A 1 70 ? -17.037 -3.564 2.089 1.00 85.06 70 ARG A N 1
ATOM 523 C CA . ARG A 1 70 ? -15.891 -3.256 1.223 1.00 85.06 70 ARG A CA 1
ATOM 524 C C . ARG A 1 70 ? -16.226 -3.683 -0.200 1.00 85.06 70 ARG A C 1
ATOM 526 O O . ARG A 1 70 ? -16.822 -4.743 -0.386 1.00 85.06 70 ARG A O 1
ATOM 533 N N . GLU A 1 71 ? -15.805 -2.889 -1.175 1.00 86.56 71 GLU A N 1
ATOM 534 C CA . GLU A 1 71 ? -15.714 -3.375 -2.549 1.00 86.56 71 GLU A CA 1
ATOM 535 C C . GLU A 1 71 ? -14.748 -4.569 -2.612 1.00 86.56 71 GLU A C 1
ATOM 537 O O . GLU A 1 71 ? -13.793 -4.670 -1.834 1.00 86.56 71 GLU A O 1
ATOM 542 N N . ASP A 1 72 ? -15.034 -5.510 -3.504 1.00 90.56 72 ASP A N 1
ATOM 543 C CA . ASP A 1 72 ? -14.122 -6.607 -3.793 1.00 90.56 72 ASP A CA 1
ATOM 544 C C . ASP A 1 72 ? -13.172 -6.156 -4.898 1.00 90.56 72 ASP A C 1
ATOM 546 O O . ASP A 1 72 ? -13.616 -5.846 -6.000 1.00 90.56 72 ASP A O 1
ATOM 550 N N . LEU A 1 73 ? -11.879 -6.084 -4.586 1.00 93.88 73 LEU A N 1
ATOM 551 C CA . LEU A 1 73 ? -10.840 -5.712 -5.541 1.00 93.88 73 LEU A CA 1
ATOM 552 C C . LEU A 1 73 ? -10.205 -6.933 -6.224 1.00 93.88 73 LEU A C 1
ATOM 554 O O . LEU A 1 73 ? -9.192 -6.763 -6.898 1.00 93.88 73 LEU A O 1
ATOM 558 N N . SER A 1 74 ? -10.730 -8.150 -6.027 1.00 95.44 74 SER A N 1
ATOM 559 C CA . SER A 1 74 ? -10.134 -9.417 -6.490 1.00 95.44 74 SER A CA 1
ATOM 560 C C . SER A 1 74 ? -10.230 -9.621 -8.009 1.00 95.44 74 SER A C 1
ATOM 562 O O . SER A 1 74 ? -10.939 -10.496 -8.503 1.00 95.44 74 SER A O 1
ATOM 564 N N . GLU A 1 75 ? -9.521 -8.785 -8.761 1.00 95.69 75 GLU A N 1
ATOM 565 C CA . GLU A 1 75 ? -9.616 -8.654 -10.212 1.00 95.69 75 GLU A CA 1
ATOM 566 C C . GLU A 1 75 ? -8.242 -8.406 -10.855 1.00 95.69 75 GLU A C 1
ATOM 568 O O . GLU A 1 75 ? -7.208 -8.280 -10.190 1.00 95.69 75 GLU A O 1
ATOM 573 N N . VAL A 1 76 ? -8.224 -8.326 -12.187 1.00 97.44 76 VAL A N 1
ATOM 574 C CA . VAL A 1 76 ? -7.019 -8.000 -12.960 1.00 97.44 76 VAL A CA 1
ATOM 575 C C . VAL A 1 76 ? -6.960 -6.507 -13.283 1.00 97.44 76 VAL A C 1
ATOM 577 O O . VAL A 1 76 ? -7.878 -5.933 -13.875 1.00 97.44 76 VAL A O 1
ATOM 580 N N . TYR A 1 77 ? -5.828 -5.890 -12.956 1.00 98.12 77 TYR A N 1
ATOM 581 C CA . TYR A 1 77 ? -5.536 -4.481 -13.187 1.00 98.12 77 TYR A CA 1
ATOM 582 C C . TYR A 1 77 ? -4.301 -4.304 -14.074 1.00 98.12 77 TYR A C 1
ATOM 584 O O . TYR A 1 77 ? -3.354 -5.084 -14.029 1.00 98.12 77 TYR A O 1
ATOM 592 N N . ALA A 1 78 ? -4.284 -3.236 -14.860 1.00 98.38 78 ALA A N 1
ATOM 593 C CA . ALA A 1 78 ? -3.074 -2.657 -15.414 1.00 98.38 78 ALA A CA 1
ATOM 594 C C . ALA A 1 78 ? -2.475 -1.713 -14.363 1.00 98.38 78 ALA A C 1
ATOM 596 O O . ALA A 1 78 ? -3.073 -0.687 -14.030 1.00 98.38 78 ALA A O 1
ATOM 597 N N . LEU A 1 79 ? -1.310 -2.074 -13.833 1.00 98.62 79 LEU A N 1
ATOM 598 C CA . LEU A 1 79 ? -0.517 -1.234 -12.944 1.00 98.62 79 LEU A CA 1
ATOM 599 C C . LEU A 1 79 ? 0.412 -0.360 -13.784 1.00 98.62 79 LEU A C 1
ATOM 601 O O . LEU A 1 79 ? 1.141 -0.876 -14.623 1.00 98.62 79 LEU A O 1
ATOM 605 N N . THR A 1 80 ? 0.414 0.946 -13.543 1.00 98.69 80 THR A N 1
ATOM 606 C CA . THR A 1 80 ? 1.406 1.886 -14.073 1.00 98.69 80 THR A CA 1
ATOM 607 C C . THR A 1 80 ? 2.039 2.650 -12.920 1.00 98.69 80 THR A C 1
ATOM 609 O O . THR A 1 80 ? 1.333 3.158 -12.049 1.00 98.69 80 THR A O 1
ATOM 612 N N . ILE A 1 81 ? 3.367 2.723 -12.920 1.00 98.38 81 ILE A N 1
ATOM 613 C CA . ILE A 1 81 ? 4.148 3.458 -11.926 1.00 98.38 81 ILE A CA 1
ATOM 614 C C . ILE A 1 81 ? 5.054 4.440 -12.664 1.00 98.38 81 ILE A C 1
ATOM 616 O O . ILE A 1 81 ? 5.772 4.044 -13.587 1.00 98.38 81 ILE A O 1
ATOM 620 N N . ILE A 1 82 ? 5.018 5.714 -12.275 1.00 98.69 82 ILE A N 1
ATOM 621 C CA . ILE A 1 82 ? 5.771 6.787 -12.937 1.00 98.69 82 ILE A CA 1
ATOM 622 C C . ILE A 1 82 ? 6.630 7.501 -11.904 1.00 98.69 82 ILE A C 1
ATOM 624 O O . ILE A 1 82 ? 6.144 7.976 -10.879 1.00 98.69 82 ILE A O 1
ATOM 628 N N . ALA A 1 83 ? 7.926 7.588 -12.179 1.00 98.50 83 ALA A N 1
ATOM 629 C CA . ALA A 1 83 ? 8.855 8.282 -11.319 1.00 98.50 83 ALA A CA 1
ATOM 630 C C . ALA A 1 83 ? 8.539 9.781 -11.255 1.00 98.50 83 ALA A C 1
ATOM 632 O O . ALA A 1 83 ? 8.165 10.387 -12.260 1.00 98.50 83 ALA A O 1
ATOM 633 N N . ALA A 1 84 ? 8.739 10.391 -10.085 1.00 98.25 84 ALA A N 1
ATOM 634 C CA . ALA A 1 84 ? 8.593 11.833 -9.929 1.00 98.25 84 ALA A CA 1
ATOM 635 C C . ALA A 1 84 ? 9.445 12.590 -10.964 1.00 98.25 84 ALA A C 1
ATOM 637 O O . ALA A 1 84 ? 10.559 12.173 -11.286 1.00 98.25 84 ALA A O 1
ATOM 638 N N . GLY A 1 85 ? 8.967 13.739 -11.452 1.00 97.31 85 GLY A N 1
ATOM 639 C CA . GLY A 1 85 ? 9.700 14.534 -12.449 1.00 97.31 85 GLY A CA 1
ATOM 640 C C . GLY A 1 85 ? 11.106 14.949 -11.991 1.00 97.31 85 GLY A C 1
ATOM 641 O O . GLY A 1 85 ? 12.027 15.014 -12.803 1.00 97.31 85 GLY A O 1
ATOM 642 N N . SER A 1 86 ? 11.301 15.136 -10.681 1.00 97.38 86 SER A N 1
ATOM 643 C CA . SER A 1 86 ? 12.604 15.398 -10.054 1.00 97.38 86 SER A CA 1
ATOM 644 C C . SER A 1 86 ? 13.608 14.247 -10.195 1.00 97.38 86 SER A C 1
ATOM 646 O O . SER A 1 86 ? 14.805 14.462 -10.043 1.00 97.38 86 SER A O 1
ATOM 648 N N . CYS A 1 87 ? 13.150 13.035 -10.514 1.00 97.38 87 CYS A N 1
ATOM 649 C CA . CYS A 1 87 ? 13.991 11.854 -10.691 1.00 97.38 87 CYS A CA 1
ATOM 650 C C . CYS A 1 87 ? 14.562 11.702 -12.102 1.00 97.38 87 CYS A C 1
ATOM 652 O O . CYS A 1 87 ? 15.286 10.738 -12.359 1.00 97.38 87 CYS A O 1
ATOM 654 N N . ARG A 1 88 ? 14.239 12.614 -13.029 1.00 96.56 88 ARG A N 1
ATOM 655 C CA . ARG A 1 88 ? 14.625 12.492 -14.440 1.00 96.56 88 ARG A CA 1
ATOM 656 C C . ARG A 1 88 ? 16.131 12.303 -14.610 1.00 96.56 88 ARG A C 1
ATOM 658 O O . ARG A 1 88 ? 16.533 11.369 -15.290 1.00 96.56 88 ARG A O 1
ATOM 665 N N . ASP A 1 89 ? 16.949 13.123 -13.965 1.00 96.75 89 ASP A N 1
ATOM 666 C CA . ASP A 1 89 ? 18.406 13.075 -14.159 1.00 96.75 89 ASP A CA 1
ATOM 667 C C . ASP A 1 89 ? 19.093 12.017 -13.281 1.00 96.75 89 ASP A C 1
ATOM 669 O O . ASP A 1 89 ? 20.217 11.609 -13.562 1.00 96.75 89 ASP A O 1
ATOM 673 N N . ALA A 1 90 ? 18.404 11.534 -12.242 1.00 97.06 90 ALA A N 1
ATOM 674 C CA . ALA A 1 90 ? 18.917 10.519 -11.327 1.00 97.06 90 ALA A CA 1
ATOM 675 C C . ALA A 1 90 ? 18.682 9.083 -11.823 1.00 97.06 90 ALA A C 1
ATOM 677 O O . ALA A 1 90 ? 19.403 8.179 -11.414 1.00 97.06 90 ALA A O 1
ATOM 678 N N . LEU A 1 91 ? 17.676 8.852 -12.676 1.00 97.19 91 LEU A N 1
ATOM 679 C CA . LEU A 1 91 ? 17.274 7.509 -13.105 1.00 97.19 91 LEU A CA 1
ATOM 680 C C . LEU A 1 91 ? 17.474 7.290 -14.614 1.00 97.19 91 LEU A C 1
ATOM 682 O O . LEU A 1 91 ? 17.128 8.174 -15.409 1.00 97.19 91 LEU A O 1
ATOM 686 N N . PRO A 1 92 ? 17.928 6.092 -15.036 1.00 96.50 92 PRO A N 1
ATOM 687 C CA . PRO A 1 92 ? 17.854 5.655 -16.427 1.00 96.50 92 PRO A CA 1
ATOM 688 C C . PRO A 1 92 ? 16.428 5.746 -16.972 1.00 96.50 92 PRO A C 1
ATOM 690 O O . PRO A 1 92 ? 15.469 5.445 -16.265 1.00 96.50 92 PRO A O 1
ATOM 693 N N . GLU A 1 93 ? 16.287 6.122 -18.243 1.00 96.88 93 GLU A N 1
ATOM 694 C CA . GLU A 1 93 ? 14.979 6.321 -18.880 1.00 96.88 93 GLU A CA 1
ATOM 695 C C . GLU A 1 93 ? 14.075 5.081 -18.803 1.00 96.88 93 GLU A C 1
ATOM 697 O O . GLU A 1 93 ? 12.901 5.210 -18.465 1.00 96.88 93 GLU A O 1
ATOM 702 N N . GLU A 1 94 ? 14.640 3.885 -19.003 1.00 96.44 94 GLU A N 1
ATOM 703 C CA . GLU A 1 94 ? 13.921 2.599 -19.011 1.00 96.44 94 GLU A CA 1
ATOM 704 C C . GLU A 1 94 ? 13.178 2.286 -17.695 1.00 96.44 94 GLU A C 1
ATOM 706 O O . GLU A 1 94 ? 12.239 1.489 -17.694 1.00 96.44 94 GLU A O 1
ATOM 711 N N . ILE A 1 95 ? 13.563 2.911 -16.574 1.00 96.88 95 ILE A N 1
ATOM 712 C CA . ILE A 1 95 ? 12.940 2.667 -15.261 1.00 96.88 95 ILE A CA 1
ATOM 713 C C . ILE A 1 95 ? 12.070 3.820 -14.761 1.00 96.88 95 ILE A C 1
ATOM 715 O O . ILE A 1 95 ? 11.493 3.725 -13.682 1.00 96.88 95 ILE A O 1
ATOM 719 N N . ARG A 1 96 ? 11.959 4.918 -15.519 1.00 98.06 96 ARG A N 1
ATOM 720 C CA . ARG A 1 96 ? 11.146 6.076 -15.109 1.00 98.06 96 ARG A CA 1
ATOM 721 C C . ARG A 1 96 ? 9.652 5.803 -15.216 1.00 98.06 96 ARG A C 1
ATOM 723 O O . ARG A 1 96 ? 8.878 6.416 -14.493 1.00 98.06 96 ARG A O 1
ATOM 730 N N . THR A 1 97 ? 9.247 4.891 -16.089 1.00 98.31 97 THR A N 1
ATOM 731 C CA . THR A 1 97 ? 7.855 4.464 -16.227 1.00 98.31 97 THR A CA 1
ATOM 732 C C . THR A 1 97 ? 7.823 2.963 -16.409 1.00 98.31 97 THR A C 1
ATOM 734 O O . THR A 1 97 ? 8.466 2.442 -17.317 1.00 98.31 97 THR A O 1
ATOM 737 N N . ARG A 1 98 ? 7.072 2.273 -15.553 1.00 98.25 98 ARG A N 1
ATOM 738 C CA . ARG A 1 98 ? 6.887 0.825 -15.629 1.00 98.25 98 ARG A CA 1
ATOM 739 C C . ARG A 1 98 ? 5.407 0.489 -15.653 1.00 98.25 98 ARG A C 1
ATOM 741 O O . ARG A 1 98 ? 4.617 1.116 -14.945 1.00 98.25 98 ARG A O 1
ATOM 748 N N . SER A 1 99 ? 5.059 -0.524 -16.435 1.00 98.19 99 SER A N 1
ATOM 749 C CA . SER A 1 99 ? 3.699 -1.041 -16.517 1.00 98.19 99 SER A CA 1
ATOM 750 C C . SER A 1 99 ? 3.694 -2.552 -16.355 1.00 98.19 99 SER A C 1
ATOM 752 O O . SER A 1 99 ? 4.544 -3.242 -16.914 1.00 98.19 99 SER A O 1
ATOM 754 N N . TYR A 1 100 ? 2.717 -3.051 -15.605 1.00 98.50 100 TYR A N 1
ATOM 755 C CA . TYR A 1 100 ? 2.558 -4.462 -15.273 1.00 98.50 100 TYR A CA 1
ATOM 756 C C . TYR A 1 100 ? 1.088 -4.861 -15.341 1.00 98.50 100 TYR A C 1
ATOM 758 O O . TYR A 1 100 ? 0.190 -4.026 -15.217 1.00 98.50 100 TYR A O 1
ATOM 766 N N 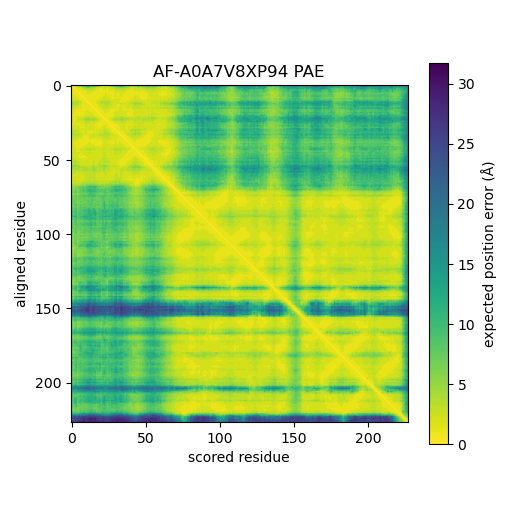. THR A 1 101 ? 0.835 -6.157 -15.454 1.00 98.62 101 THR A N 1
ATOM 767 C CA . THR A 1 101 ? -0.461 -6.725 -15.088 1.00 98.62 101 THR A CA 1
ATOM 768 C C . THR A 1 101 ? -0.419 -7.083 -13.606 1.00 98.62 101 THR A C 1
ATOM 770 O O . THR A 1 101 ? 0.491 -7.777 -13.169 1.00 98.62 101 THR A O 1
ATOM 773 N N . ALA A 1 102 ? -1.378 -6.599 -12.825 1.00 98.56 102 ALA A N 1
ATOM 774 C CA . ALA A 1 102 ? -1.525 -6.885 -11.406 1.00 98.56 102 ALA A CA 1
ATOM 775 C C . ALA A 1 102 ? -2.774 -7.743 -11.184 1.00 98.56 102 ALA A C 1
ATOM 777 O O . ALA A 1 102 ? -3.891 -7.318 -11.472 1.00 98.56 102 ALA A O 1
ATOM 778 N N . HIS A 1 103 ? -2.579 -8.949 -10.667 1.00 98.44 103 HIS A N 1
ATOM 779 C CA . HIS A 1 103 ? -3.644 -9.823 -10.198 1.00 98.44 103 HIS A CA 1
ATOM 780 C C . HIS A 1 103 ? -3.860 -9.537 -8.718 1.00 98.44 103 HIS A C 1
ATOM 782 O O . HIS A 1 103 ? -2.989 -9.842 -7.899 1.00 98.44 103 HIS A O 1
ATOM 788 N N . LEU A 1 104 ? -4.985 -8.907 -8.392 1.00 97.94 104 LEU A N 1
ATOM 789 C CA . LEU A 1 104 ? -5.348 -8.630 -7.014 1.00 97.94 104 LEU A CA 1
ATOM 790 C C . LEU A 1 104 ? -6.165 -9.790 -6.444 1.00 97.94 104 LEU A C 1
ATOM 792 O O . LEU A 1 104 ? -7.037 -10.346 -7.108 1.00 97.94 104 LEU A O 1
ATOM 796 N N . THR A 1 105 ? -5.896 -10.126 -5.190 1.00 97.81 105 THR A N 1
ATOM 797 C CA . THR A 1 105 ? -6.748 -10.995 -4.371 1.00 97.81 105 THR A CA 1
ATOM 798 C C . THR A 1 105 ? -7.019 -10.309 -3.046 1.00 97.81 105 THR A C 1
ATOM 800 O O . THR A 1 105 ? -6.098 -9.729 -2.463 1.00 97.81 105 THR A O 1
ATOM 803 N N . GLN A 1 106 ? -8.252 -10.398 -2.554 1.00 95.38 106 GLN A N 1
ATOM 804 C CA . GLN A 1 106 ? -8.662 -9.767 -1.307 1.00 95.38 106 GLN A CA 1
ATOM 805 C C . GLN A 1 106 ? -9.202 -10.792 -0.302 1.00 95.38 106 GLN A C 1
ATOM 807 O O . GLN A 1 106 ? -10.102 -11.569 -0.607 1.00 95.38 106 GLN A O 1
ATOM 812 N N . ASP A 1 107 ? -8.677 -10.750 0.924 1.00 93.56 107 ASP A N 1
ATOM 813 C CA . ASP A 1 107 ? -9.200 -11.483 2.081 1.00 93.56 107 ASP A CA 1
ATOM 814 C C . ASP A 1 107 ? -9.552 -10.489 3.194 1.00 93.56 107 ASP A C 1
ATOM 816 O O . ASP A 1 107 ? -8.695 -9.943 3.901 1.00 93.56 107 ASP A O 1
ATOM 820 N N . GLY A 1 108 ? -10.845 -10.179 3.300 1.00 89.00 108 GLY A N 1
ATOM 821 C CA . GLY A 1 108 ? -11.348 -9.147 4.197 1.00 89.00 108 GLY A CA 1
ATOM 822 C C . GLY A 1 108 ? -10.700 -7.784 3.901 1.00 89.00 108 GLY A C 1
ATOM 823 O O . GLY A 1 108 ? -10.947 -7.218 2.838 1.00 89.00 108 GLY A O 1
ATOM 824 N N . PRO A 1 109 ? -9.932 -7.194 4.836 1.00 88.94 109 PRO A N 1
ATOM 825 C CA . PRO A 1 109 ? -9.213 -5.945 4.601 1.00 88.94 109 PRO A CA 1
ATOM 826 C C . PRO A 1 109 ? -7.844 -6.141 3.941 1.00 88.94 109 PRO A C 1
ATOM 828 O O . PRO A 1 109 ? -7.182 -5.145 3.686 1.00 88.94 109 PRO A O 1
ATOM 831 N N . PHE A 1 110 ? -7.349 -7.364 3.760 1.00 93.44 110 PHE A N 1
ATOM 832 C CA . PHE A 1 110 ? -6.014 -7.601 3.217 1.00 93.44 110 PHE A CA 1
ATOM 833 C C . PHE A 1 110 ? -6.083 -7.741 1.704 1.00 93.44 110 PHE A C 1
ATOM 835 O O . PHE A 1 110 ? -6.923 -8.474 1.194 1.00 93.44 110 PHE A O 1
ATOM 842 N N . VAL A 1 111 ? -5.192 -7.045 1.005 1.00 96.25 111 VAL A N 1
ATOM 843 C CA . VAL A 1 111 ? -5.071 -7.112 -0.453 1.00 96.25 111 VAL A CA 1
ATOM 844 C C . VAL A 1 111 ? -3.668 -7.590 -0.782 1.00 96.25 111 VAL A C 1
ATOM 846 O O . VAL A 1 111 ? -2.689 -7.045 -0.273 1.00 96.25 111 VAL A O 1
ATOM 849 N N . GLU A 1 112 ? -3.559 -8.596 -1.633 1.00 97.81 112 GLU A N 1
ATOM 850 C CA . GLU A 1 112 ? -2.295 -9.021 -2.226 1.00 97.81 112 GLU A CA 1
ATOM 851 C C . GLU A 1 112 ? -2.326 -8.695 -3.716 1.00 97.81 112 GLU A C 1
ATOM 853 O O . GLU A 1 112 ? -3.328 -8.939 -4.385 1.00 97.81 112 GLU A O 1
ATOM 858 N N . ALA A 1 113 ? -1.239 -8.117 -4.217 1.00 98.19 113 ALA A N 1
ATOM 859 C CA . ALA A 1 113 ? -1.050 -7.823 -5.625 1.00 98.19 113 ALA A CA 1
ATOM 860 C C . ALA A 1 113 ? 0.102 -8.664 -6.156 1.00 98.19 113 ALA A C 1
ATOM 862 O O . ALA A 1 113 ? 1.234 -8.504 -5.700 1.00 98.19 113 ALA A O 1
ATOM 863 N N . ARG A 1 114 ? -0.176 -9.519 -7.141 1.00 98.56 114 ARG A N 1
ATOM 864 C CA . ARG A 1 114 ? 0.846 -10.286 -7.853 1.00 98.56 114 ARG A CA 1
ATOM 865 C C . ARG A 1 114 ? 1.029 -9.766 -9.270 1.00 98.56 114 ARG A C 1
ATOM 867 O O . ARG A 1 114 ? 0.063 -9.633 -10.016 1.00 98.56 114 ARG A O 1
ATOM 874 N N . LEU A 1 115 ? 2.267 -9.472 -9.636 1.00 98.62 115 LEU A N 1
ATOM 875 C CA . LEU A 1 115 ? 2.633 -8.822 -10.882 1.00 98.62 115 LEU A CA 1
ATOM 876 C C . LEU A 1 115 ? 3.032 -9.829 -11.962 1.00 98.62 115 LEU A C 1
ATOM 878 O O . LEU A 1 115 ? 3.652 -10.858 -11.704 1.00 98.62 115 LEU A O 1
ATOM 882 N N . SER A 1 116 ? 2.704 -9.494 -13.203 1.00 98.50 116 SER A N 1
ATOM 883 C CA . SER A 1 116 ? 3.106 -10.211 -14.409 1.00 98.50 116 SER A CA 1
ATOM 884 C C . SER A 1 116 ? 3.309 -9.229 -15.576 1.00 98.50 116 SER A C 1
ATOM 886 O O . SER A 1 116 ? 3.128 -8.017 -15.434 1.00 98.50 116 SER A O 1
ATOM 888 N N . GLY A 1 117 ? 3.759 -9.736 -16.728 1.00 97.19 117 GLY A N 1
ATOM 889 C CA . GLY A 1 117 ? 4.064 -8.918 -17.913 1.00 97.19 117 GLY A CA 1
ATOM 890 C C . GLY A 1 117 ? 5.505 -8.396 -17.991 1.00 97.19 117 GLY A C 1
ATOM 891 O O . GLY A 1 117 ? 5.858 -7.748 -18.971 1.00 97.19 117 GLY A O 1
ATOM 892 N N . ALA A 1 118 ? 6.350 -8.722 -17.009 1.00 97.69 118 ALA A N 1
ATOM 893 C CA . ALA A 1 118 ? 7.783 -8.435 -17.007 1.00 97.69 118 ALA A CA 1
ATOM 894 C C . ALA A 1 118 ? 8.597 -9.646 -16.517 1.00 97.69 118 ALA A C 1
ATOM 896 O O . ALA A 1 118 ? 8.037 -10.641 -16.050 1.00 97.69 118 ALA A O 1
ATOM 897 N N . MET A 1 119 ? 9.928 -9.576 -16.624 1.00 97.81 119 MET A N 1
ATOM 898 C CA . MET A 1 119 ? 10.825 -10.612 -16.106 1.00 97.81 119 MET A CA 1
ATOM 899 C C . MET A 1 119 ? 11.176 -10.320 -14.646 1.00 97.81 119 MET A C 1
ATOM 901 O O . MET A 1 119 ? 12.150 -9.629 -14.373 1.00 97.81 119 MET A O 1
ATOM 905 N N . PHE A 1 120 ? 10.405 -10.843 -13.695 1.00 97.62 120 PHE A N 1
ATOM 906 C CA . PHE A 1 120 ? 10.707 -10.648 -12.276 1.00 97.62 120 PHE A CA 1
ATOM 907 C C . PHE A 1 120 ? 11.830 -11.569 -11.799 1.00 97.62 120 PHE A C 1
ATOM 909 O O . PHE A 1 120 ? 11.861 -12.765 -12.100 1.00 97.62 120 PHE A O 1
ATOM 916 N N . ALA A 1 121 ? 12.758 -10.999 -11.041 1.00 95.50 121 ALA A N 1
ATOM 917 C CA . ALA A 1 121 ? 13.721 -11.750 -10.262 1.00 95.50 121 ALA A CA 1
ATOM 918 C C . ALA A 1 121 ? 13.032 -12.157 -8.958 1.00 95.50 121 ALA A C 1
ATOM 920 O O . ALA A 1 121 ? 12.560 -11.303 -8.215 1.00 95.50 121 ALA A O 1
ATOM 921 N N . VAL A 1 122 ? 12.909 -13.463 -8.721 1.00 94.62 122 VAL A N 1
ATOM 922 C CA . VAL A 1 122 ? 12.162 -14.000 -7.580 1.00 94.62 122 VAL A CA 1
ATOM 923 C C . VAL A 1 122 ? 13.112 -14.763 -6.669 1.00 94.62 122 VAL A C 1
ATOM 925 O O . VAL A 1 122 ? 13.804 -15.692 -7.088 1.00 94.62 122 VAL A O 1
ATOM 928 N N . SER A 1 123 ? 13.151 -14.364 -5.403 1.00 91.50 123 SER A N 1
ATOM 929 C CA . SER A 1 123 ? 13.944 -15.023 -4.366 1.00 91.50 123 SER A CA 1
ATOM 930 C C . SER A 1 123 ? 13.451 -16.442 -4.064 1.00 91.50 123 SER A C 1
ATOM 932 O O . SER A 1 123 ? 12.321 -16.819 -4.370 1.00 91.50 123 SER A O 1
ATOM 934 N N . ARG A 1 124 ? 14.262 -17.230 -3.344 1.00 88.06 124 ARG A N 1
ATOM 935 C CA . ARG A 1 124 ? 13.855 -18.566 -2.858 1.00 88.06 124 ARG A CA 1
ATOM 936 C C . ARG A 1 124 ? 12.611 -18.540 -1.963 1.00 88.06 124 ARG A C 1
ATOM 938 O O . ARG A 1 124 ? 11.900 -19.534 -1.897 1.00 88.06 124 ARG A O 1
ATOM 945 N N . ALA A 1 125 ? 12.361 -17.420 -1.284 1.00 88.19 125 ALA A N 1
ATOM 946 C CA . ALA A 1 125 ? 11.174 -17.210 -0.456 1.00 88.19 125 ALA A CA 1
ATOM 947 C C . ALA A 1 125 ? 9.939 -16.772 -1.269 1.00 88.19 125 ALA A C 1
ATOM 949 O O . ALA A 1 125 ? 8.905 -16.465 -0.684 1.00 88.19 125 ALA A O 1
ATOM 950 N N . GLY A 1 126 ? 10.044 -16.705 -2.600 1.00 91.50 126 GLY A N 1
ATOM 951 C CA . GLY A 1 126 ? 8.948 -16.350 -3.496 1.00 91.50 126 GLY A CA 1
ATOM 952 C C . GLY A 1 126 ? 8.721 -14.850 -3.683 1.00 91.50 126 GLY A C 1
ATOM 953 O O . GLY A 1 126 ? 7.800 -14.493 -4.398 1.00 91.50 126 GLY A O 1
ATOM 954 N N . ARG A 1 127 ? 9.528 -13.969 -3.074 1.00 92.88 127 ARG A N 1
ATOM 955 C CA . ARG A 1 127 ? 9.393 -12.499 -3.190 1.00 92.88 127 ARG A CA 1
ATOM 956 C C . ARG A 1 127 ? 10.067 -11.951 -4.440 1.00 92.88 127 ARG A C 1
ATOM 958 O O . ARG A 1 127 ? 11.093 -12.506 -4.831 1.00 92.88 127 ARG A O 1
ATOM 965 N N . GLY A 1 128 ? 9.561 -10.837 -4.969 1.00 95.75 128 GLY A N 1
ATOM 966 C CA . GLY A 1 128 ? 10.120 -10.122 -6.123 1.00 95.75 128 GLY A CA 1
ATOM 967 C C . GLY A 1 128 ? 9.087 -9.775 -7.198 1.00 95.75 128 GLY A C 1
ATOM 968 O O . GLY A 1 128 ? 9.361 -8.953 -8.067 1.00 95.75 128 GLY A O 1
ATOM 969 N N . ASP A 1 129 ? 7.900 -10.374 -7.123 1.00 97.88 129 ASP A N 1
ATOM 970 C CA . ASP A 1 129 ? 6.790 -10.193 -8.059 1.00 97.88 129 ASP A CA 1
ATOM 971 C C . ASP A 1 129 ? 5.468 -9.848 -7.357 1.00 97.88 129 ASP A C 1
ATOM 973 O O . ASP A 1 129 ? 4.422 -9.875 -7.997 1.00 97.88 129 ASP A O 1
ATOM 977 N N . HIS A 1 130 ? 5.458 -9.578 -6.051 1.00 97.56 130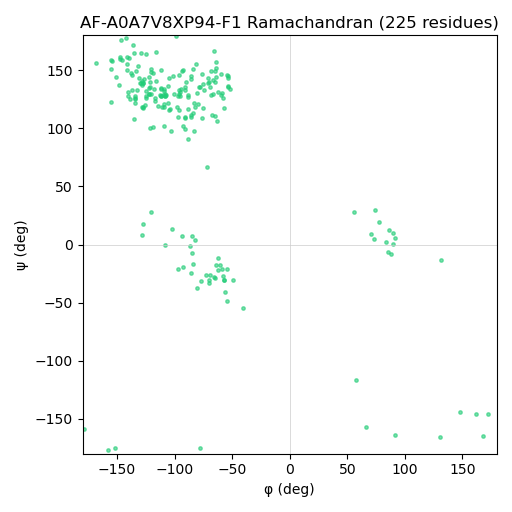 HIS A N 1
ATOM 978 C CA . HIS A 1 130 ? 4.211 -9.359 -5.325 1.00 97.56 130 HIS A CA 1
ATOM 979 C C . HIS A 1 130 ? 4.401 -8.507 -4.078 1.00 97.56 130 HIS A C 1
ATOM 981 O O . HIS A 1 130 ? 5.448 -8.528 -3.437 1.00 97.56 130 HIS A O 1
ATOM 987 N N . PHE A 1 131 ? 3.350 -7.784 -3.708 1.00 96.94 131 PHE A N 1
ATOM 988 C CA . PHE A 1 131 ? 3.308 -6.965 -2.504 1.00 96.94 131 PHE A CA 1
ATOM 989 C C . PHE A 1 131 ? 1.935 -7.047 -1.844 1.00 96.94 131 PHE A C 1
ATOM 991 O O . PHE A 1 131 ? 0.940 -7.450 -2.450 1.00 96.94 131 PHE A O 1
ATOM 998 N N . ARG A 1 132 ? 1.888 -6.666 -0.568 1.00 95.94 132 ARG A N 1
ATOM 999 C CA . ARG A 1 132 ? 0.685 -6.742 0.258 1.00 95.94 132 ARG A CA 1
ATOM 1000 C C . ARG A 1 132 ? 0.290 -5.381 0.785 1.00 95.94 132 ARG A C 1
ATOM 1002 O O . ARG A 1 132 ? 1.111 -4.489 1.003 1.00 95.94 132 ARG A O 1
ATOM 1009 N N . GLY A 1 133 ? -1.002 -5.251 1.001 1.00 94.94 133 GLY A N 1
ATOM 1010 C CA . GLY A 1 133 ? -1.631 -4.026 1.413 1.00 94.94 133 GLY A CA 1
ATOM 1011 C C . GLY A 1 133 ? -2.889 -4.258 2.218 1.00 94.94 133 GLY A C 1
ATOM 1012 O O . GLY A 1 133 ? -3.253 -5.382 2.580 1.00 94.94 133 GLY A O 1
ATOM 1013 N N . ARG A 1 134 ? -3.546 -3.147 2.515 1.00 92.25 134 ARG A N 1
ATOM 1014 C CA . ARG A 1 134 ? -4.767 -3.111 3.291 1.00 92.25 134 ARG A CA 1
ATOM 1015 C C . ARG A 1 134 ? -5.775 -2.191 2.627 1.00 92.25 134 ARG A C 1
ATOM 1017 O O . ARG A 1 134 ? -5.463 -1.031 2.363 1.00 92.25 134 ARG A O 1
ATOM 1024 N N . PHE A 1 135 ? -6.969 -2.718 2.386 1.00 91.12 135 PHE A N 1
ATOM 1025 C CA . PHE A 1 135 ? -8.113 -1.952 1.932 1.00 91.12 135 PHE A CA 1
ATOM 1026 C C . PHE A 1 135 ? -8.844 -1.352 3.133 1.00 91.12 135 PHE A C 1
ATOM 1028 O O . PHE A 1 135 ? -9.438 -2.050 3.970 1.00 91.12 135 PHE A O 1
ATOM 1035 N N . GLU A 1 136 ? -8.748 -0.035 3.222 1.00 83.44 136 GLU A N 1
ATOM 1036 C CA . GLU A 1 136 ? -9.538 0.789 4.122 1.00 83.44 136 GLU A CA 1
ATOM 1037 C C . GLU A 1 136 ? -10.708 1.409 3.353 1.00 83.44 136 GLU A C 1
ATOM 1039 O O . GLU A 1 136 ? -10.892 1.126 2.177 1.00 83.44 136 GLU A O 1
ATOM 1044 N N . GLN A 1 137 ? -11.539 2.196 4.035 1.00 75.88 137 GLN A N 1
ATOM 1045 C CA . GLN A 1 137 ? -12.869 2.603 3.571 1.00 75.88 137 GLN A CA 1
ATOM 1046 C C . GLN A 1 137 ? -12.951 2.963 2.077 1.00 75.88 137 GLN A C 1
ATOM 1048 O O . GLN A 1 137 ? -13.761 2.374 1.370 1.00 75.88 137 GLN A O 1
ATOM 1053 N N . ASP A 1 138 ? -12.103 3.888 1.619 1.00 80.38 138 ASP A N 1
ATOM 1054 C CA . ASP A 1 138 ? -12.156 4.444 0.261 1.00 80.38 138 ASP A CA 1
ATOM 1055 C C . ASP A 1 138 ? -10.790 4.356 -0.457 1.00 80.38 138 ASP A C 1
ATOM 1057 O O . ASP A 1 138 ? -10.525 5.063 -1.435 1.00 80.38 138 ASP A O 1
ATOM 1061 N N . GLY A 1 139 ? -9.880 3.514 0.045 1.00 89.50 139 GLY A N 1
ATOM 1062 C CA . GLY A 1 139 ? -8.522 3.444 -0.481 1.00 89.50 139 GLY A CA 1
ATOM 1063 C C . GLY A 1 139 ? -7.706 2.259 0.006 1.00 89.50 139 GLY A C 1
ATOM 1064 O O . GLY A 1 139 ? -7.947 1.693 1.073 1.00 89.50 139 GLY A O 1
ATOM 1065 N N . VAL A 1 140 ? -6.709 1.891 -0.792 1.00 93.81 140 VAL A N 1
ATOM 1066 C CA . VAL A 1 140 ? -5.780 0.803 -0.492 1.00 93.81 140 VAL A CA 1
ATOM 1067 C C . VAL A 1 140 ? -4.422 1.397 -0.166 1.00 93.81 140 VAL A C 1
ATOM 1069 O O . VAL A 1 140 ? -3.917 2.265 -0.880 1.00 93.81 140 VAL A O 1
ATOM 1072 N N . SER A 1 141 ? -3.813 0.904 0.904 1.00 95.25 141 SER A N 1
ATOM 1073 C CA . SER A 1 141 ? -2.404 1.154 1.189 1.00 95.25 141 SER A CA 1
ATOM 1074 C C . SER A 1 141 ? -1.588 -0.099 0.906 1.00 95.25 141 SER A C 1
ATOM 1076 O O . SER A 1 141 ? -2.012 -1.185 1.288 1.00 95.25 141 SER A O 1
ATOM 1078 N N . PHE A 1 142 ? -0.427 0.021 0.266 1.00 96.25 142 PHE A N 1
ATOM 1079 C CA . PHE A 1 142 ? 0.516 -1.090 0.102 1.00 96.25 142 PHE A CA 1
ATOM 1080 C C . PHE A 1 142 ? 1.859 -0.725 0.718 1.00 96.25 142 PHE A C 1
ATOM 1082 O O . PHE A 1 142 ? 2.358 0.377 0.503 1.00 96.25 142 PHE A O 1
ATOM 1089 N N . SER A 1 143 ? 2.451 -1.653 1.465 1.00 92.88 143 SER A N 1
ATOM 1090 C CA . SER A 1 143 ? 3.795 -1.486 2.016 1.00 92.88 143 SER A CA 1
ATOM 1091 C C . SER A 1 143 ? 4.755 -2.339 1.207 1.00 92.88 143 SER A C 1
ATOM 1093 O O . SER A 1 143 ? 4.630 -3.564 1.194 1.00 92.88 143 SER A O 1
ATOM 1095 N N . LEU A 1 144 ? 5.689 -1.691 0.518 1.00 95.19 144 LEU A N 1
ATOM 1096 C CA . LEU A 1 144 ? 6.721 -2.347 -0.265 1.00 95.19 144 LEU A CA 1
ATOM 1097 C C . LEU A 1 144 ? 8.029 -2.279 0.502 1.00 95.19 144 LEU A C 1
ATOM 1099 O O . LEU A 1 144 ? 8.564 -1.206 0.786 1.00 95.19 144 LEU A O 1
ATOM 1103 N N . SER A 1 145 ? 8.528 -3.451 0.862 1.00 90.50 145 SER A N 1
ATOM 1104 C CA . SER A 1 145 ? 9.713 -3.582 1.686 1.00 90.50 145 SER A CA 1
ATOM 1105 C C . SER A 1 145 ? 10.952 -3.136 0.918 1.00 90.50 145 SER A C 1
ATOM 1107 O O . SER A 1 145 ? 11.149 -3.577 -0.220 1.00 90.50 145 SER A O 1
ATOM 1109 N N . PRO A 1 146 ? 11.837 -2.357 1.556 1.00 82.31 146 PRO A N 1
ATOM 1110 C CA . PRO A 1 146 ? 13.122 -2.035 0.969 1.00 82.31 146 PRO A CA 1
ATOM 1111 C C . PRO A 1 146 ? 13.979 -3.285 0.805 1.00 82.31 146 PRO A C 1
ATOM 1113 O O . PRO A 1 146 ? 13.907 -4.234 1.594 1.00 82.31 146 PRO A O 1
ATOM 1116 N N . HIS A 1 147 ? 14.856 -3.237 -0.196 1.00 74.06 147 HIS A N 1
ATOM 1117 C CA . HIS A 1 147 ? 16.054 -4.062 -0.179 1.00 74.06 147 HIS A CA 1
ATOM 1118 C C . HIS A 1 147 ? 16.947 -3.560 0.955 1.00 74.06 147 HIS A C 1
ATOM 1120 O O . HIS A 1 147 ? 17.460 -2.442 0.902 1.00 74.06 147 HIS A O 1
ATOM 1126 N N . ILE A 1 148 ? 17.104 -4.367 2.004 1.00 64.94 148 ILE A N 1
ATOM 1127 C CA . ILE A 1 148 ? 18.066 -4.083 3.067 1.00 64.94 148 ILE A CA 1
ATOM 1128 C C . ILE A 1 148 ? 19.195 -5.094 2.935 1.00 64.94 148 ILE A C 1
ATOM 1130 O O . ILE A 1 148 ? 19.074 -6.242 3.370 1.00 64.94 148 ILE A O 1
ATOM 1134 N N . TYR A 1 149 ? 20.318 -4.652 2.374 1.00 59.84 149 TYR A N 1
ATOM 1135 C CA . TYR A 1 149 ? 21.562 -5.399 2.481 1.00 59.84 149 TYR A CA 1
ATOM 1136 C C . TYR A 1 149 ? 21.997 -5.429 3.954 1.00 59.84 149 TYR A C 1
ATOM 1138 O O . TYR A 1 149 ? 22.349 -4.395 4.527 1.00 59.84 149 TYR A O 1
ATOM 1146 N N . LYS A 1 150 ? 21.934 -6.599 4.601 1.00 59.09 150 LYS A N 1
ATOM 1147 C CA . LYS A 1 150 ? 22.349 -6.767 6.000 1.00 59.09 150 LYS A CA 1
ATOM 1148 C C . LYS A 1 150 ? 23.644 -7.557 6.117 1.00 59.09 150 LYS A C 1
ATOM 1150 O O . LYS A 1 150 ? 23.726 -8.714 5.731 1.00 59.09 150 LYS A O 1
ATOM 1155 N N . TYR A 1 151 ? 24.579 -6.959 6.849 1.00 51.38 151 TYR A N 1
ATOM 1156 C CA . TYR A 1 151 ? 25.826 -7.552 7.342 1.00 51.38 151 TYR A CA 1
ATOM 1157 C C . TYR A 1 151 ? 25.622 -8.750 8.310 1.00 51.38 151 TYR A C 1
ATOM 1159 O O . TYR A 1 151 ? 26.571 -9.469 8.597 1.00 51.38 151 TYR A O 1
ATOM 1167 N N . TYR A 1 152 ? 24.394 -8.999 8.805 1.00 49.66 152 TYR A N 1
ATOM 1168 C CA . TYR A 1 152 ? 24.081 -10.010 9.839 1.00 49.66 152 TYR A CA 1
ATOM 1169 C C . TYR A 1 152 ? 23.077 -11.109 9.410 1.00 49.66 152 TYR A C 1
ATOM 1171 O O . TYR A 1 152 ? 22.375 -11.664 10.251 1.00 49.66 152 TYR A O 1
ATOM 1179 N N . GLY A 1 153 ? 22.998 -11.449 8.118 1.00 55.31 153 GLY A N 1
ATOM 1180 C CA . GLY A 1 153 ? 22.513 -12.778 7.696 1.00 55.31 153 GLY A CA 1
ATOM 1181 C C . GLY A 1 153 ? 21.010 -12.977 7.446 1.00 55.31 153 GLY A C 1
ATOM 1182 O O . GLY A 1 153 ? 20.598 -14.111 7.225 1.00 55.31 153 GLY A O 1
ATOM 1183 N N . TYR A 1 154 ? 20.195 -11.918 7.418 1.00 56.84 154 TYR A N 1
ATOM 1184 C CA . TYR A 1 154 ? 18.827 -11.985 6.879 1.00 56.84 154 TYR A CA 1
ATOM 11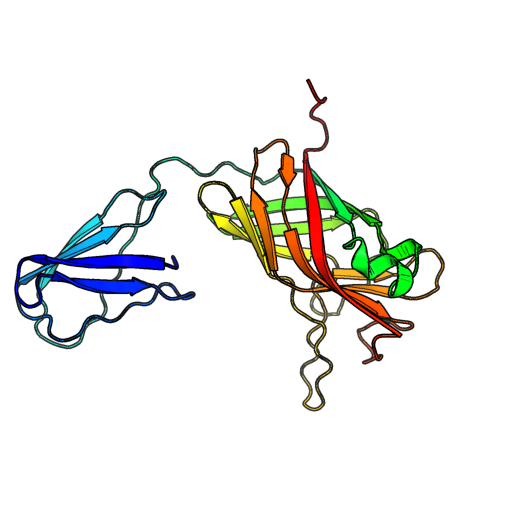85 C C . TYR A 1 154 ? 18.707 -11.027 5.694 1.00 56.84 154 TYR A C 1
ATOM 1187 O O . TYR A 1 154 ? 18.591 -9.816 5.885 1.00 56.84 154 TYR A O 1
ATOM 1195 N N . GLU A 1 155 ? 18.765 -11.566 4.477 1.00 64.00 155 GLU A N 1
ATOM 1196 C CA . GLU A 1 155 ? 18.543 -10.802 3.248 1.00 64.00 155 GLU A CA 1
ATOM 1197 C C . GLU A 1 155 ? 17.046 -10.548 3.074 1.00 64.00 155 GLU A C 1
ATOM 1199 O O . GLU A 1 155 ? 16.265 -11.460 2.790 1.00 64.00 155 GLU A O 1
ATOM 1204 N N . GLN A 1 156 ? 16.623 -9.296 3.255 1.00 77.50 156 GLN A N 1
ATOM 1205 C CA . GLN A 1 156 ? 15.268 -8.903 2.899 1.00 77.50 156 GLN A CA 1
ATOM 1206 C C . GLN A 1 156 ? 15.247 -8.593 1.401 1.00 77.50 156 GLN A C 1
ATOM 1208 O O . GLN A 1 156 ? 15.642 -7.511 0.973 1.00 77.50 156 GLN A O 1
ATOM 1213 N N . TYR A 1 157 ? 14.817 -9.574 0.606 1.00 89.81 157 TYR A N 1
ATOM 1214 C CA . TYR A 1 157 ? 14.566 -9.374 -0.821 1.00 89.81 157 TYR A CA 1
ATOM 1215 C C . TYR A 1 157 ? 13.408 -8.377 -1.009 1.00 89.81 157 TYR A C 1
ATOM 1217 O O . TYR A 1 157 ? 12.455 -8.441 -0.225 1.00 89.81 157 TYR A O 1
ATOM 1225 N N . PRO A 1 158 ? 13.467 -7.453 -1.983 1.00 93.62 158 PRO A N 1
ATOM 1226 C CA . PRO A 1 158 ? 12.388 -6.500 -2.221 1.00 93.62 158 PRO A CA 1
ATOM 1227 C C . PRO A 1 158 ? 11.106 -7.210 -2.665 1.00 93.62 158 PRO A C 1
ATOM 1229 O O . PRO A 1 158 ? 11.136 -8.322 -3.194 1.00 93.62 158 PRO A O 1
ATOM 1232 N N . ASP A 1 159 ? 9.972 -6.545 -2.465 1.00 96.12 159 ASP A N 1
ATOM 1233 C CA . ASP A 1 159 ? 8.677 -7.056 -2.926 1.00 96.12 159 ASP A CA 1
ATOM 1234 C C . ASP A 1 159 ? 8.551 -7.015 -4.456 1.00 96.12 159 ASP A C 1
ATOM 1236 O O . ASP A 1 159 ? 7.937 -7.900 -5.051 1.00 96.12 159 ASP A O 1
ATOM 1240 N N . VAL A 1 160 ? 9.209 -6.043 -5.100 1.00 97.25 160 VAL A N 1
ATOM 1241 C CA . VAL A 1 160 ? 9.279 -5.920 -6.560 1.00 97.25 160 VAL A CA 1
ATOM 1242 C C . VAL A 1 160 ? 10.736 -5.801 -7.007 1.00 97.25 160 VAL A C 1
ATOM 1244 O O . VAL A 1 160 ? 11.425 -4.842 -6.657 1.00 97.25 160 VAL A O 1
ATOM 1247 N N . ALA A 1 161 ? 11.191 -6.769 -7.802 1.00 96.88 161 ALA A N 1
ATOM 1248 C CA . ALA A 1 161 ? 12.476 -6.757 -8.490 1.00 96.88 161 ALA A CA 1
ATOM 1249 C C . ALA A 1 161 ? 12.286 -7.215 -9.934 1.00 96.88 161 ALA A C 1
ATOM 1251 O O . ALA A 1 161 ? 12.069 -8.390 -10.218 1.00 96.88 161 ALA A O 1
ATOM 1252 N N . GLU A 1 162 ? 12.396 -6.284 -10.866 1.00 97.88 162 GLU A N 1
ATOM 1253 C CA . GLU A 1 162 ? 12.290 -6.561 -12.287 1.00 97.88 162 GLU A CA 1
ATOM 1254 C C . GLU A 1 162 ? 13.677 -6.626 -12.922 1.00 97.88 162 GLU A C 1
ATOM 1256 O O . GLU A 1 162 ? 14.463 -5.694 -12.791 1.00 97.88 162 GLU A O 1
ATOM 1261 N N . LYS A 1 163 ? 13.969 -7.681 -13.678 1.00 97.62 163 LYS A N 1
ATOM 1262 C CA . LYS A 1 163 ? 15.101 -7.732 -14.600 1.00 97.62 163 LYS A CA 1
ATOM 1263 C C . LYS A 1 163 ? 14.748 -6.995 -15.892 1.00 97.62 163 LYS A C 1
ATOM 1265 O O . LYS A 1 163 ? 13.819 -7.381 -16.598 1.00 97.62 163 LYS A O 1
ATOM 1270 N N . LEU A 1 164 ? 15.528 -5.973 -16.228 1.00 97.19 164 LEU A N 1
ATOM 1271 C CA . LEU A 1 164 ? 15.295 -5.159 -17.419 1.00 97.19 164 LEU A CA 1
ATOM 1272 C C . LEU A 1 164 ? 15.606 -5.937 -18.700 1.00 97.19 164 LEU A C 1
ATOM 1274 O O . LEU A 1 164 ? 16.612 -6.649 -18.783 1.00 97.19 164 LEU A O 1
ATOM 1278 N N . LEU A 1 165 ? 14.757 -5.768 -19.718 1.00 93.94 165 LEU A N 1
ATOM 1279 C CA . LEU A 1 165 ? 14.880 -6.458 -21.008 1.00 93.94 165 LEU A CA 1
ATOM 1280 C C . LEU A 1 165 ? 16.141 -6.048 -21.771 1.00 93.94 165 LEU A C 1
ATOM 1282 O O . LEU A 1 165 ? 16.703 -6.863 -22.502 1.00 93.94 165 LEU A O 1
ATOM 1286 N N . SER A 1 166 ? 16.624 -4.822 -21.559 1.00 94.19 166 SER A N 1
ATOM 1287 C CA . SER A 1 166 ? 17.918 -4.361 -22.072 1.00 94.19 166 SER A CA 1
ATOM 1288 C C . SER A 1 166 ? 19.108 -5.181 -21.558 1.00 94.19 166 SER A C 1
ATOM 1290 O O . SER A 1 166 ? 20.203 -5.099 -22.112 1.00 94.19 166 SER A O 1
ATOM 1292 N N . GLY A 1 167 ? 18.923 -5.945 -20.475 1.00 92.56 167 GLY A N 1
ATOM 1293 C CA . GLY A 1 167 ? 19.998 -6.625 -19.761 1.00 92.56 167 GLY A CA 1
ATOM 1294 C C . GLY A 1 167 ? 20.880 -5.680 -18.941 1.00 92.56 167 GLY A C 1
ATOM 1295 O O . GLY A 1 167 ? 21.864 -6.136 -18.362 1.00 92.56 167 GLY A O 1
ATOM 1296 N N . ALA A 1 168 ? 20.540 -4.387 -18.865 1.00 91.81 168 ALA A N 1
ATOM 1297 C CA . ALA A 1 168 ? 21.337 -3.384 -18.161 1.00 91.81 168 ALA A CA 1
ATOM 1298 C C . ALA A 1 168 ? 21.392 -3.621 -16.645 1.00 91.81 168 ALA A C 1
ATOM 1300 O O . ALA A 1 168 ? 22.365 -3.237 -15.994 1.00 91.81 168 ALA A O 1
ATOM 1301 N N . GLY A 1 169 ? 20.359 -4.251 -16.083 1.00 95.38 169 GLY A N 1
ATOM 1302 C CA . GLY A 1 169 ? 20.277 -4.513 -14.657 1.00 95.38 169 GLY A CA 1
ATOM 1303 C C . GLY A 1 169 ? 18.861 -4.827 -14.198 1.00 95.38 169 GLY A C 1
ATOM 1304 O O . GLY A 1 169 ? 18.078 -5.444 -14.921 1.00 95.38 169 GLY A O 1
ATOM 1305 N N . TYR A 1 170 ? 18.558 -4.391 -12.982 1.00 97.00 170 TYR A N 1
ATOM 1306 C CA . TYR A 1 170 ? 17.315 -4.643 -12.279 1.00 97.00 170 TYR A CA 1
ATOM 1307 C C . TYR A 1 170 ? 16.705 -3.330 -11.803 1.00 97.00 170 TYR A C 1
ATOM 1309 O O . TYR A 1 170 ? 17.409 -2.450 -11.301 1.00 97.00 170 TYR A O 1
ATOM 1317 N N . PHE A 1 171 ? 15.393 -3.217 -11.942 1.00 97.44 171 PHE A N 1
ATOM 1318 C CA . PHE A 1 171 ? 14.586 -2.190 -11.312 1.00 97.44 171 PHE A CA 1
ATOM 1319 C C . PHE A 1 171 ? 13.995 -2.733 -10.014 1.00 97.44 171 PHE A C 1
ATOM 1321 O O . PHE A 1 171 ? 13.426 -3.822 -9.985 1.00 97.44 171 PHE A O 1
ATOM 1328 N N . VAL A 1 172 ? 14.133 -1.965 -8.942 1.00 96.69 172 VAL A N 1
ATOM 1329 C CA . VAL A 1 172 ? 13.572 -2.268 -7.628 1.00 96.69 172 VAL A CA 1
ATOM 1330 C C . VAL A 1 172 ? 12.845 -1.030 -7.131 1.00 96.69 172 VAL A C 1
ATOM 1332 O O . VAL A 1 172 ? 13.317 0.091 -7.338 1.00 96.69 172 VAL A O 1
ATOM 1335 N N . LEU A 1 173 ? 11.722 -1.232 -6.450 1.00 96.12 173 LEU A N 1
ATOM 1336 C CA . LEU A 1 173 ? 11.019 -0.155 -5.770 1.00 96.12 173 LEU A CA 1
ATOM 1337 C C . LEU A 1 173 ? 10.606 -0.554 -4.355 1.00 96.12 173 LEU A C 1
ATOM 1339 O O . LEU A 1 173 ? 10.338 -1.722 -4.073 1.00 96.12 173 LEU A O 1
ATOM 1343 N N . ASP A 1 174 ? 10.556 0.439 -3.479 1.00 96.00 174 ASP A N 1
ATOM 1344 C CA . ASP A 1 174 ? 10.159 0.297 -2.084 1.00 96.00 174 ASP A CA 1
ATOM 1345 C C . ASP A 1 174 ? 9.450 1.557 -1.591 1.00 96.00 174 ASP A C 1
ATOM 1347 O O . ASP A 1 174 ? 9.558 2.609 -2.219 1.00 96.00 174 ASP A O 1
ATOM 1351 N N . GLY A 1 175 ? 8.708 1.446 -0.489 1.00 96.19 175 GLY A N 1
ATOM 1352 C CA . GLY A 1 175 ? 7.994 2.563 0.122 1.00 96.19 175 GLY A CA 1
ATOM 1353 C C . GLY A 1 175 ? 6.530 2.266 0.430 1.00 96.19 175 GLY A C 1
ATOM 1354 O O . GLY A 1 175 ? 6.083 1.120 0.432 1.00 96.19 175 GLY A O 1
ATOM 1355 N N . LEU A 1 176 ? 5.779 3.329 0.710 1.00 96.69 176 LEU A N 1
ATOM 1356 C CA . LEU A 1 176 ? 4.354 3.263 1.020 1.00 96.69 176 LEU A CA 1
ATOM 1357 C C . LEU A 1 176 ? 3.544 3.778 -0.165 1.00 96.69 176 LEU A C 1
ATOM 1359 O O . LEU A 1 176 ? 3.681 4.934 -0.563 1.00 96.69 176 LEU A O 1
ATOM 1363 N N . VAL A 1 177 ? 2.657 2.940 -0.683 1.00 97.75 177 VAL A N 1
ATOM 1364 C CA . VAL A 1 177 ? 1.640 3.340 -1.653 1.00 97.75 177 VAL A CA 1
ATOM 1365 C C . VAL A 1 177 ? 0.361 3.669 -0.908 1.00 97.75 177 VAL A C 1
ATOM 1367 O O . VAL A 1 177 ? -0.079 2.884 -0.072 1.00 97.75 177 VAL A O 1
ATOM 1370 N N . VAL A 1 178 ? -0.259 4.792 -1.255 1.00 96.12 178 VAL A N 1
ATOM 1371 C CA . VAL A 1 178 ? -1.634 5.117 -0.865 1.00 96.12 178 VAL A CA 1
ATOM 1372 C C . VAL A 1 178 ? -2.398 5.473 -2.128 1.00 96.12 178 VAL A C 1
ATOM 1374 O O . VAL A 1 178 ? -2.053 6.442 -2.804 1.00 96.12 178 VAL A O 1
ATOM 1377 N N . VAL A 1 179 ? -3.425 4.687 -2.447 1.00 96.50 179 VAL A N 1
ATOM 1378 C CA . VAL A 1 179 ? -4.321 4.928 -3.581 1.00 96.50 179 VAL A CA 1
ATOM 1379 C C . VAL A 1 179 ? -5.760 5.051 -3.120 1.00 96.50 179 VAL A C 1
ATOM 1381 O O . VAL A 1 179 ? -6.204 4.336 -2.225 1.00 96.50 179 VAL A O 1
ATOM 1384 N N . THR A 1 180 ? -6.502 5.929 -3.776 1.00 95.00 180 THR A N 1
ATOM 1385 C CA . THR A 1 180 ? -7.951 6.073 -3.625 1.00 95.00 180 THR A CA 1
ATOM 1386 C C . THR A 1 180 ? -8.597 6.043 -5.005 1.00 95.00 180 THR A C 1
ATOM 1388 O O . THR A 1 180 ? -7.917 6.152 -6.031 1.00 95.00 180 THR A O 1
ATOM 1391 N N . GLY A 1 181 ? -9.912 5.857 -5.057 1.00 91.81 181 GLY A N 1
ATOM 1392 C CA . GLY A 1 181 ? -10.648 5.895 -6.314 1.00 91.81 181 GLY A CA 1
ATOM 1393 C C . GLY A 1 181 ? -11.840 4.958 -6.313 1.00 91.81 181 GLY A C 1
ATOM 1394 O O . GLY A 1 181 ? -12.514 4.793 -5.305 1.00 91.81 181 GLY A O 1
ATOM 1395 N N . THR A 1 182 ? -12.101 4.369 -7.471 1.00 90.19 182 THR A N 1
ATOM 1396 C CA . THR A 1 182 ? -13.213 3.436 -7.682 1.00 90.19 182 THR A CA 1
ATOM 1397 C C . THR A 1 182 ? -12.671 2.057 -8.026 1.00 90.19 182 THR A C 1
ATOM 1399 O O . THR A 1 182 ? -11.523 1.933 -8.459 1.00 90.19 182 THR A O 1
ATOM 1402 N N . HIS A 1 183 ? -13.520 1.031 -7.966 1.00 89.06 183 HIS A N 1
ATOM 1403 C CA . HIS A 1 183 ? -13.188 -0.299 -8.477 1.00 89.06 183 HIS A CA 1
ATOM 1404 C C . HIS A 1 183 ? -12.607 -0.302 -9.910 1.00 89.06 183 HIS A C 1
ATOM 1406 O O . HIS A 1 183 ? -11.784 -1.154 -10.245 1.00 89.06 183 HIS A O 1
ATOM 1412 N N . ALA A 1 184 ? -12.988 0.656 -10.766 1.00 92.38 184 ALA A N 1
ATOM 1413 C CA . ALA A 1 184 ? -12.465 0.763 -12.129 1.00 92.38 184 ALA A CA 1
ATOM 1414 C C . ALA A 1 184 ? -11.051 1.365 -12.195 1.00 92.38 184 ALA A C 1
ATOM 1416 O O . ALA A 1 184 ? -10.278 1.025 -13.094 1.00 92.38 184 ALA A O 1
ATOM 1417 N N . ARG A 1 185 ? -10.708 2.265 -11.267 1.00 95.50 185 ARG A N 1
ATOM 1418 C CA . ARG A 1 185 ? -9.419 2.958 -11.245 1.00 95.50 185 ARG A CA 1
ATOM 1419 C C . ARG A 1 185 ? -9.072 3.428 -9.838 1.00 95.50 185 ARG A C 1
ATOM 1421 O O . ARG A 1 185 ? -9.787 4.252 -9.268 1.00 95.50 185 ARG A O 1
ATOM 1428 N N . LEU A 1 186 ? -7.924 2.971 -9.351 1.00 96.12 186 LEU A N 1
ATOM 1429 C CA . LEU A 1 186 ? -7.286 3.445 -8.129 1.00 96.12 186 LEU A CA 1
ATOM 1430 C C . LEU A 1 186 ? -6.033 4.228 -8.515 1.00 96.12 186 LEU A C 1
ATOM 1432 O O . LEU A 1 186 ? -5.230 3.766 -9.327 1.00 96.12 186 LEU A O 1
ATOM 1436 N N . SER A 1 187 ? -5.855 5.411 -7.946 1.00 98.06 187 SER A N 1
ATOM 1437 C CA . SER A 1 187 ? -4.698 6.262 -8.220 1.00 98.06 187 SER A CA 1
ATOM 1438 C C . SER A 1 187 ? -4.215 6.950 -6.961 1.00 98.06 187 SER A C 1
ATOM 1440 O O . SER A 1 187 ? -5.002 7.260 -6.067 1.00 98.06 187 SER A O 1
ATOM 1442 N N . GLY A 1 188 ? -2.920 7.217 -6.905 1.00 97.94 188 GLY A N 1
ATOM 1443 C CA . GLY A 1 188 ? -2.322 7.943 -5.803 1.00 97.94 188 GLY A CA 1
ATOM 1444 C C . GLY A 1 188 ? -0.810 7.943 -5.896 1.00 97.94 188 GLY A C 1
ATOM 1445 O O . GLY A 1 188 ? -0.242 7.986 -6.990 1.00 97.94 188 GLY A O 1
ATOM 1446 N N . THR A 1 189 ? -0.172 7.903 -4.734 1.00 98.19 189 THR A N 1
ATOM 1447 C CA . THR A 1 189 ? 1.259 8.169 -4.613 1.00 98.19 189 THR A CA 1
ATOM 1448 C C . THR A 1 189 ? 1.968 6.983 -3.987 1.00 98.19 189 THR A C 1
ATOM 1450 O O . THR A 1 189 ? 1.538 6.461 -2.958 1.00 98.19 189 THR A O 1
ATOM 1453 N N . LEU A 1 190 ? 3.094 6.606 -4.582 1.00 98.25 190 LEU A N 1
ATOM 1454 C CA . LEU A 1 190 ? 4.142 5.833 -3.937 1.00 98.25 190 LEU A CA 1
ATOM 1455 C C . LEU A 1 190 ? 5.142 6.806 -3.306 1.00 98.25 190 LEU A C 1
ATOM 1457 O O . LEU A 1 190 ? 5.877 7.487 -4.013 1.00 98.25 190 LEU A O 1
ATOM 1461 N N . SER A 1 191 ? 5.160 6.879 -1.979 1.00 98.06 191 SER A N 1
ATOM 1462 C CA . SER A 1 191 ? 6.161 7.618 -1.206 1.00 98.06 191 SER A CA 1
ATOM 1463 C C . SER A 1 191 ? 7.306 6.670 -0.870 1.00 98.06 191 SER A C 1
ATOM 1465 O O . SER A 1 191 ? 7.181 5.843 0.037 1.00 98.06 191 SER A O 1
ATOM 1467 N N . GLY A 1 192 ? 8.393 6.745 -1.631 1.00 96.81 192 GLY A N 1
ATOM 1468 C CA . GLY A 1 192 ? 9.399 5.689 -1.626 1.00 96.81 192 GLY A CA 1
ATOM 1469 C C . GLY A 1 192 ? 10.589 5.960 -2.530 1.00 96.81 192 GLY A C 1
ATOM 1470 O O . GLY A 1 192 ? 10.850 7.112 -2.871 1.00 96.81 192 GLY A O 1
ATOM 1471 N N . SER A 1 193 ? 11.294 4.893 -2.902 1.00 96.94 193 SER A N 1
ATOM 1472 C CA . SER A 1 193 ? 12.473 4.950 -3.766 1.00 96.94 193 SER A CA 1
ATOM 1473 C C . SER A 1 193 ? 12.296 4.109 -5.025 1.00 96.94 193 SER A C 1
ATOM 1475 O O . SER A 1 193 ? 11.821 2.976 -4.985 1.00 96.94 193 SER A O 1
ATOM 1477 N N . PHE A 1 194 ? 12.767 4.653 -6.144 1.00 97.50 194 PHE A N 1
ATOM 1478 C CA . PHE A 1 194 ? 13.094 3.905 -7.356 1.00 97.50 194 PHE A CA 1
ATOM 1479 C C . PHE A 1 194 ? 14.594 3.629 -7.354 1.00 97.50 194 PHE A C 1
ATOM 1481 O O . PHE A 1 194 ? 15.395 4.558 -7.221 1.00 97.50 194 PHE A O 1
ATOM 1488 N N . ARG A 1 195 ? 14.985 2.368 -7.530 1.00 96.25 195 ARG A N 1
ATOM 1489 C CA . ARG A 1 195 ? 16.382 1.932 -7.497 1.00 96.25 195 ARG A CA 1
ATOM 1490 C C . ARG A 1 195 ? 16.727 1.144 -8.751 1.00 96.25 195 ARG A C 1
ATOM 1492 O O . ARG A 1 195 ? 15.969 0.285 -9.198 1.00 96.25 195 ARG A O 1
ATOM 1499 N N . PHE A 1 196 ? 17.911 1.407 -9.283 1.00 96.19 196 PHE A N 1
ATOM 1500 C CA . PHE A 1 196 ? 18.528 0.619 -10.340 1.00 96.19 196 PHE A CA 1
ATOM 1501 C C . PHE A 1 196 ? 19.726 -0.141 -9.780 1.00 96.19 196 PHE A C 1
ATOM 1503 O O . PHE A 1 196 ? 20.619 0.454 -9.173 1.00 96.19 196 PHE A O 1
ATOM 1510 N N . PHE A 1 197 ? 19.773 -1.445 -10.024 1.00 94.62 197 PHE A N 1
ATOM 1511 C CA . PHE A 1 197 ? 20.882 -2.311 -9.645 1.00 94.62 197 PHE A CA 1
ATOM 1512 C C . PHE A 1 197 ? 21.516 -2.920 -10.887 1.00 94.62 197 PHE A C 1
ATOM 1514 O O . PHE A 1 197 ? 20.824 -3.465 -11.737 1.00 94.62 197 PHE A O 1
ATOM 1521 N N . LYS A 1 198 ? 22.846 -2.912 -10.973 1.00 93.94 198 LYS A N 1
ATOM 1522 C CA . LYS A 1 198 ? 23.563 -3.591 -12.064 1.00 93.94 198 LYS A CA 1
ATOM 1523 C C . LYS A 1 198 ? 23.482 -5.123 -11.982 1.00 93.94 198 LYS A C 1
ATOM 1525 O O . LYS A 1 198 ? 23.594 -5.806 -12.995 1.00 93.94 198 LYS A O 1
ATOM 1530 N N . PHE A 1 199 ? 23.302 -5.665 -10.779 1.00 91.38 199 PHE A N 1
ATOM 1531 C CA . PHE A 1 199 ? 23.268 -7.103 -10.502 1.00 91.38 199 PHE A CA 1
ATOM 1532 C C . PHE A 1 199 ? 21.976 -7.482 -9.786 1.00 91.38 199 PHE A C 1
ATOM 1534 O O . PHE A 1 199 ? 21.291 -6.608 -9.259 1.00 91.38 199 PHE A O 1
ATOM 1541 N N . ASP A 1 200 ? 21.656 -8.778 -9.766 1.00 90.31 200 ASP A N 1
ATOM 1542 C CA . ASP A 1 200 ? 20.465 -9.254 -9.062 1.00 90.31 200 ASP A CA 1
ATOM 1543 C C . ASP A 1 200 ? 20.581 -8.877 -7.573 1.00 90.31 200 ASP A C 1
ATOM 1545 O O . ASP A 1 200 ? 21.619 -9.162 -6.956 1.00 90.31 200 ASP A O 1
ATOM 1549 N N . PRO A 1 201 ? 19.550 -8.230 -6.996 1.00 87.56 201 PRO A N 1
ATOM 1550 C CA . PRO A 1 201 ? 19.539 -7.844 -5.590 1.00 87.56 201 PRO A CA 1
ATOM 1551 C C . PRO A 1 201 ? 19.807 -9.006 -4.617 1.00 87.56 201 PRO A C 1
ATOM 1553 O O . PRO A 1 201 ? 20.242 -8.751 -3.494 1.00 87.56 201 PRO A O 1
ATOM 1556 N N . ALA A 1 202 ? 19.607 -10.264 -5.030 1.00 86.44 202 ALA A N 1
ATOM 1557 C CA . ALA A 1 202 ? 19.898 -11.455 -4.226 1.00 86.44 202 ALA A CA 1
ATOM 1558 C C . ALA A 1 202 ? 21.382 -11.600 -3.858 1.00 86.44 202 ALA A C 1
ATOM 1560 O O . ALA A 1 202 ? 21.701 -12.300 -2.910 1.00 86.44 202 ALA A O 1
ATOM 1561 N N . TRP A 1 203 ? 22.297 -10.971 -4.601 1.00 84.12 203 TRP A N 1
ATOM 1562 C CA . TRP A 1 203 ? 23.742 -11.117 -4.373 1.00 84.12 203 TRP A CA 1
ATOM 1563 C C . TRP A 1 203 ? 24.365 -9.929 -3.639 1.00 84.12 203 TRP A C 1
ATOM 1565 O O . TRP A 1 203 ? 25.586 -9.786 -3.629 1.00 84.12 203 TRP A O 1
ATOM 1575 N N . GLY A 1 204 ? 23.547 -9.049 -3.051 1.00 72.12 204 GLY A N 1
ATOM 1576 C CA . GLY A 1 204 ? 24.057 -7.959 -2.220 1.00 72.12 204 GLY A CA 1
ATOM 1577 C C . GLY A 1 204 ? 24.720 -6.807 -2.978 1.00 72.12 204 GLY A C 1
ATOM 1578 O O . GLY A 1 204 ? 25.630 -6.166 -2.457 1.00 72.12 204 GLY A O 1
ATOM 1579 N N . GLY A 1 205 ? 24.284 -6.540 -4.212 1.00 71.62 205 GLY A N 1
ATOM 1580 C CA . GLY A 1 205 ? 24.778 -5.409 -4.998 1.00 71.62 205 GLY A CA 1
ATOM 1581 C C . GLY A 1 205 ? 24.418 -4.054 -4.380 1.00 71.62 205 GLY A C 1
ATOM 1582 O O . GLY A 1 205 ? 23.371 -3.904 -3.753 1.00 71.62 205 GLY A O 1
ATOM 1583 N N . SER A 1 206 ? 25.267 -3.046 -4.589 1.00 80.56 206 SER A N 1
ATOM 1584 C CA . SER A 1 206 ? 24.911 -1.659 -4.292 1.00 80.56 206 SER A CA 1
ATOM 1585 C C . SER A 1 206 ? 23.985 -1.092 -5.368 1.00 80.56 206 SER A C 1
ATOM 1587 O O . SER A 1 206 ? 24.094 -1.417 -6.557 1.00 80.56 206 SER A O 1
ATOM 1589 N N . THR A 1 207 ? 23.087 -0.202 -4.949 1.00 87.38 207 THR A N 1
ATOM 1590 C CA . THR A 1 207 ? 22.284 0.598 -5.870 1.00 87.38 207 THR A CA 1
ATOM 1591 C C . THR A 1 207 ? 23.213 1.406 -6.778 1.00 87.38 207 THR A C 1
ATOM 1593 O O . THR A 1 207 ? 24.099 2.114 -6.303 1.00 87.38 207 THR A O 1
ATOM 1596 N N . THR A 1 208 ? 23.032 1.289 -8.092 1.00 93.12 208 THR A N 1
ATOM 1597 C CA . THR A 1 208 ? 23.795 2.051 -9.095 1.00 93.12 208 THR A CA 1
ATOM 1598 C C . THR A 1 208 ? 23.237 3.462 -9.255 1.00 93.12 208 THR A C 1
ATOM 1600 O O . THR A 1 208 ? 24.002 4.410 -9.406 1.00 93.12 208 THR A O 1
ATOM 1603 N N . SER A 1 209 ? 21.914 3.610 -9.181 1.00 95.62 209 SER A N 1
ATOM 1604 C CA . SER A 1 209 ? 21.249 4.910 -9.123 1.00 95.62 209 SER A CA 1
ATOM 1605 C C . SER A 1 209 ? 19.932 4.814 -8.358 1.00 95.62 209 SER A C 1
ATOM 1607 O O . SER A 1 209 ? 19.230 3.806 -8.453 1.00 95.62 209 SER A O 1
ATOM 1609 N N . GLU A 1 210 ? 19.592 5.859 -7.611 1.00 96.12 210 GLU A N 1
ATOM 1610 C CA . GLU A 1 210 ? 18.397 5.922 -6.768 1.00 96.12 210 GLU A CA 1
ATOM 1611 C C . GLU A 1 210 ? 17.735 7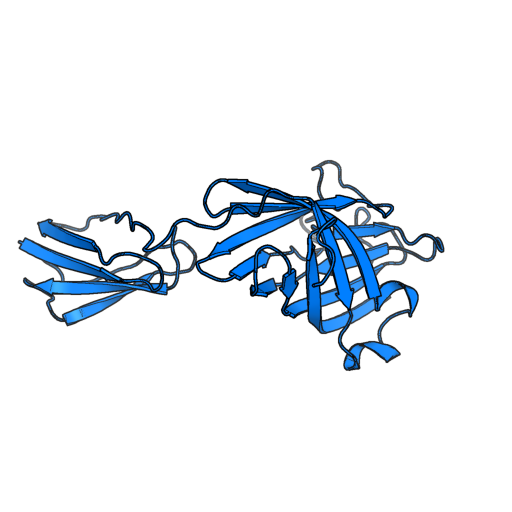.290 -6.897 1.00 96.12 210 GLU A C 1
ATOM 1613 O O . GLU A 1 210 ? 18.412 8.306 -7.054 1.00 96.12 210 GLU A O 1
ATOM 1618 N N . CYS A 1 211 ? 16.413 7.316 -6.782 1.00 97.75 211 CYS A N 1
ATOM 1619 C CA . CYS A 1 211 ? 15.676 8.539 -6.527 1.00 97.75 211 CYS A CA 1
ATOM 1620 C C . CYS A 1 211 ? 14.535 8.259 -5.557 1.00 97.75 211 CYS A C 1
ATOM 1622 O O . CYS A 1 211 ? 13.733 7.359 -5.806 1.00 97.75 211 CYS A O 1
ATOM 1624 N N . ALA A 1 212 ? 14.466 9.053 -4.491 1.00 97.38 212 ALA A N 1
ATOM 1625 C CA . ALA A 1 212 ? 13.380 9.024 -3.525 1.00 97.38 212 ALA A CA 1
ATOM 1626 C C . ALA A 1 212 ? 12.400 10.177 -3.776 1.00 97.38 212 ALA A C 1
ATOM 1628 O O . ALA A 1 212 ? 12.811 11.285 -4.135 1.00 97.38 212 ALA A O 1
ATOM 1629 N N . GLY A 1 213 ? 11.111 9.943 -3.553 1.00 96.31 213 GLY A N 1
ATOM 1630 C CA . GLY A 1 213 ? 10.088 10.973 -3.692 1.00 96.31 213 GLY A CA 1
ATOM 1631 C C . GLY A 1 213 ? 8.663 10.430 -3.681 1.00 96.31 213 GLY A C 1
ATOM 1632 O O . GLY A 1 213 ? 8.406 9.300 -3.273 1.00 96.31 213 GLY A O 1
ATOM 1633 N N . GLY A 1 214 ? 7.731 11.279 -4.121 1.00 98.00 214 GLY A N 1
ATOM 1634 C CA . GLY A 1 214 ? 6.350 10.898 -4.412 1.00 98.00 214 GLY A CA 1
ATOM 1635 C C . GLY A 1 214 ? 6.208 10.534 -5.886 1.00 98.00 214 GLY A C 1
ATOM 1636 O O . GLY A 1 214 ? 6.165 11.418 -6.738 1.00 98.00 214 GLY A O 1
ATOM 1637 N N . HIS A 1 215 ? 6.166 9.242 -6.177 1.00 98.44 215 HIS A N 1
ATOM 1638 C CA . HIS A 1 215 ? 6.000 8.680 -7.514 1.00 98.44 215 HIS A CA 1
ATOM 1639 C C . HIS A 1 215 ? 4.510 8.417 -7.776 1.00 98.44 215 HIS A C 1
ATOM 1641 O O . HIS A 1 215 ? 3.753 8.138 -6.846 1.00 98.44 215 HIS A O 1
ATOM 1647 N N . GLU A 1 216 ? 4.066 8.499 -9.025 1.00 98.69 216 GLU A N 1
ATOM 1648 C CA . GLU A 1 216 ? 2.679 8.192 -9.382 1.00 98.69 216 GLU A CA 1
ATOM 1649 C C . GLU A 1 216 ? 2.462 6.676 -9.379 1.00 98.69 216 GLU A C 1
ATOM 1651 O O . GLU A 1 216 ? 3.299 5.923 -9.884 1.00 98.69 216 GLU A O 1
ATOM 1656 N N . PHE A 1 217 ? 1.329 6.229 -8.838 1.00 98.69 217 PHE A N 1
ATOM 1657 C CA . PHE A 1 217 ? 0.921 4.828 -8.827 1.00 98.69 217 PHE A CA 1
ATOM 1658 C C . PHE A 1 217 ? -0.550 4.716 -9.235 1.00 98.69 217 PHE A C 1
ATOM 1660 O O . PHE A 1 217 ? -1.429 5.293 -8.588 1.00 98.69 217 PHE A O 1
ATOM 1667 N N . VAL A 1 218 ? -0.828 3.960 -10.299 1.00 98.56 218 VAL A N 1
ATOM 1668 C CA . VAL A 1 218 ? -2.178 3.809 -10.859 1.00 98.56 218 VAL A CA 1
ATOM 1669 C C . VAL A 1 218 ? -2.484 2.347 -11.156 1.00 98.56 218 VAL A C 1
ATOM 1671 O O . VAL A 1 218 ? -1.756 1.697 -11.898 1.00 98.56 218 VAL A O 1
ATOM 1674 N N . LEU A 1 219 ? -3.613 1.857 -10.649 1.00 98.06 219 LEU A N 1
ATOM 1675 C CA . LEU A 1 219 ? -4.226 0.584 -11.022 1.00 98.06 219 LEU A CA 1
ATOM 1676 C C . LEU A 1 219 ? -5.496 0.875 -11.825 1.00 98.06 219 LEU A C 1
ATOM 1678 O O . LEU A 1 219 ? -6.412 1.520 -11.322 1.00 98.06 219 LEU A O 1
ATOM 1682 N N . SER A 1 220 ? -5.571 0.393 -13.063 1.00 97.69 220 SER A N 1
ATOM 1683 C CA . SER A 1 220 ? -6.765 0.509 -13.917 1.00 97.69 220 SER A CA 1
ATOM 1684 C C . SER A 1 220 ? -7.313 -0.873 -14.241 1.00 97.69 220 SER A C 1
ATOM 1686 O O . SER A 1 220 ? -6.561 -1.718 -14.717 1.00 97.69 220 SER A O 1
ATOM 1688 N N . ARG A 1 221 ? -8.596 -1.136 -13.983 1.00 95.44 221 ARG A N 1
ATOM 1689 C CA . ARG A 1 221 ? -9.183 -2.465 -14.208 1.00 95.44 221 ARG A CA 1
ATOM 1690 C C . ARG A 1 221 ? -9.117 -2.827 -15.692 1.00 95.44 221 ARG A C 1
ATOM 1692 O O . ARG A 1 221 ? -9.500 -2.033 -16.551 1.00 95.44 221 ARG A O 1
ATOM 1699 N N . VAL A 1 222 ? -8.636 -4.028 -16.002 1.00 92.56 222 VAL A N 1
ATOM 1700 C CA . VAL A 1 222 ? -8.575 -4.510 -17.387 1.00 92.56 222 VAL A CA 1
ATOM 1701 C C . VAL A 1 222 ? -9.985 -4.891 -17.845 1.00 92.56 222 VAL A C 1
ATOM 1703 O O . VAL A 1 222 ? -10.708 -5.578 -17.131 1.00 92.56 222 VAL A O 1
ATOM 1706 N N . GLY A 1 223 ? -10.387 -4.452 -19.042 1.00 78.19 223 GLY A N 1
ATOM 1707 C CA . GLY A 1 223 ? -11.666 -4.843 -19.650 1.00 78.19 223 GLY A CA 1
ATOM 1708 C C . GLY A 1 223 ? -12.860 -3.927 -19.357 1.00 78.19 223 GLY A C 1
ATOM 1709 O O . GLY A 1 223 ? -13.964 -4.226 -19.804 1.00 78.19 223 GLY A O 1
ATOM 1710 N N . VAL A 1 224 ? -12.662 -2.794 -18.676 1.00 58.72 224 VAL A N 1
ATOM 1711 C CA . VAL A 1 224 ? -13.674 -1.729 -18.598 1.00 58.72 224 VAL A CA 1
ATOM 1712 C C . VAL A 1 224 ? -13.327 -0.680 -19.652 1.00 58.72 224 VAL A C 1
ATOM 1714 O O . VAL A 1 224 ? -12.316 0.010 -19.532 1.00 58.72 224 VAL A O 1
ATOM 1717 N N . ALA A 1 225 ? -14.127 -0.583 -20.717 1.00 44.38 225 ALA A N 1
ATOM 1718 C CA . ALA A 1 225 ? -14.021 0.542 -21.641 1.00 44.38 225 ALA A CA 1
ATOM 1719 C C . ALA A 1 225 ? -14.254 1.838 -20.850 1.00 44.38 225 ALA A C 1
ATOM 1721 O O . ALA A 1 225 ? -15.211 1.922 -20.079 1.00 44.38 225 ALA A O 1
ATOM 1722 N N . ALA A 1 226 ? -13.364 2.819 -21.003 1.00 47.94 226 ALA A N 1
ATOM 1723 C CA . ALA A 1 226 ? -13.594 4.150 -20.462 1.00 47.94 226 ALA A CA 1
ATOM 1724 C C . ALA A 1 226 ? -14.836 4.726 -21.158 1.00 47.94 226 ALA A C 1
ATOM 1726 O O . ALA A 1 226 ? -14.777 5.033 -22.349 1.00 47.94 226 ALA A O 1
ATOM 1727 N N . ASN A 1 227 ? -15.953 4.784 -20.433 1.00 38.44 227 ASN A N 1
ATOM 1728 C CA . ASN A 1 227 ? -17.120 5.566 -20.829 1.00 38.44 227 ASN A CA 1
ATOM 1729 C C . ASN A 1 227 ? -16.907 7.027 -20.442 1.00 38.44 227 ASN A C 1
ATOM 1731 O O . ASN A 1 227 ? -16.417 7.258 -19.312 1.00 38.44 227 ASN A O 1
#

Sequence (227 aa):
MLADALVEVTAGSGAGLFARTGLEGRYRLYGVAGDTQVRVTKEGFQPRVQSVTVSDHQAQDFDLSLVRPREDLSEVYALTIIAAGSCRDALPEEIRTRSYTAHLTQDGPFVEARLSGAMFAVSRAGRGDHFRGRFEQDGVSFSLSPHIYKYYGYEQYPDVAEKLLSGAGYFVLDGLVVVTGTHARLSGTLSGSFRFFKFDPAWGGSTTSECAGGHEFVLSRVGVAAN

Nearest PDB structures (foldseek):
  1h8l-assembly1_A  TM=8.168E-01  e=2.868E-01  Lophonetta specularioides
  5aq0-assembly1_A  TM=6.722E-01  e=3.012E-01  Homo sapiens
  3t2x-assembly1_B  TM=4.025E-01  e=4.245E-01  Shewanella denitrificans OS217
  3szi-assembly4_G  TM=4.296E-01  e=5.697E-01  Shewanella denitrificans OS217

Secondary structure (DSSP, 8-state):
--TT-EEEEEEEETTT-EEE--TTS-----S-EEEEEEEEE-TTB--EEEEEEESSS-----PPPBSSPPPP--SEEEEEEE--GGGTTTS-GGGTEEEEEEEEEEETTEEEEEEESSEE---TTS-BBEEEEEEETTEEEEEEPP-B--TTS--B--SEEEEPTTSS-EEEEEEEEEEEEETTEEEEEEEEEEEEESS-GGG-PPEEEEEEEEEEEEEEETT----